Protein AF-A0A382R222-F1 (afdb_monomer)

Radius of gyration: 19.16 Å; Cα contacts (8 Å, |Δi|>4): 312; chains: 1; bounding box: 45×33×53 Å

Secondary structure (DSSP, 8-state):
---EEEE-SSSEEEEE--S---HHHHHHHHHHHHHHHHHT-TTEEEEEE-SSEEEEEE-TTT--HHHHHHHHHTPPPP-----------------TTT-TTHHHHHHHHTS-HHHHHHHHHTSPPEEEEE-SSTT-EEEE---GGG--PPPSS-EEEE-TT-EEEETTEEEE-SS-EEE-SEE-

Structure (mmCIF, N/CA/C/O backbone):
data_AF-A0A382R222-F1
#
_entry.id   AF-A0A382R222-F1
#
loop_
_atom_site.group_PDB
_atom_site.id
_atom_site.type_symbol
_atom_site.label_atom_id
_atom_site.label_alt_id
_atom_site.label_comp_id
_atom_site.label_asym_id
_atom_site.label_entity_id
_atom_site.label_seq_id
_atom_site.pdbx_PDB_ins_code
_atom_site.Cartn_x
_atom_site.Cartn_y
_atom_site.Cartn_z
_atom_site.occupancy
_atom_site.B_iso_or_equiv
_atom_site.auth_seq_id
_atom_site.auth_comp_id
_atom_site.auth_asym_id
_atom_site.auth_atom_id
_atom_site.pdbx_PDB_model_num
ATOM 1 N N . MET A 1 1 ? 4.101 1.088 20.463 1.00 81.94 1 MET A N 1
ATOM 2 C CA . MET A 1 1 ? 3.750 0.453 19.176 1.00 81.94 1 MET A CA 1
ATOM 3 C C . MET A 1 1 ? 3.035 1.471 18.305 1.00 81.94 1 MET A C 1
ATOM 5 O O . MET A 1 1 ? 3.643 1.969 17.373 1.00 81.94 1 MET A O 1
ATOM 9 N N . ILE A 1 2 ? 1.832 1.899 18.690 1.00 91.00 2 ILE A N 1
ATOM 10 C CA . ILE A 1 2 ? 1.188 3.080 18.104 1.00 91.00 2 ILE A CA 1
ATOM 11 C C . ILE A 1 2 ? 1.894 4.337 18.619 1.00 91.00 2 ILE A C 1
ATOM 13 O O . ILE A 1 2 ? 2.211 4.428 19.805 1.00 91.00 2 ILE A O 1
ATOM 17 N N . LYS A 1 3 ? 2.187 5.263 17.712 1.00 92.88 3 LYS A N 1
ATOM 18 C CA . LYS A 1 3 ? 2.793 6.566 17.981 1.00 92.88 3 LYS A CA 1
ATOM 19 C C . LYS A 1 3 ? 1.719 7.625 18.180 1.00 92.88 3 LYS A C 1
ATOM 21 O O . LYS A 1 3 ? 1.785 8.341 19.167 1.00 92.88 3 LYS A O 1
ATOM 26 N N . ASN A 1 4 ? 0.721 7.660 17.295 1.00 95.00 4 ASN A N 1
ATOM 27 C CA . ASN A 1 4 ? -0.382 8.617 17.347 1.00 95.00 4 ASN A CA 1
ATOM 28 C C . ASN A 1 4 ? -1.727 7.941 17.059 1.00 95.00 4 ASN A C 1
ATOM 30 O O . ASN A 1 4 ? -1.808 6.989 16.282 1.00 95.00 4 ASN A O 1
ATOM 34 N N . ILE A 1 5 ? -2.783 8.471 17.677 1.00 96.50 5 ILE A N 1
ATOM 35 C CA . ILE A 1 5 ? -4.177 8.108 17.416 1.00 96.50 5 ILE A CA 1
ATOM 36 C C . ILE A 1 5 ? -4.935 9.404 17.165 1.00 96.50 5 ILE A C 1
ATOM 38 O O . ILE A 1 5 ? -4.937 10.283 18.029 1.00 96.50 5 ILE A O 1
ATOM 42 N N . ILE A 1 6 ? -5.548 9.516 15.992 1.00 95.62 6 ILE A N 1
ATOM 43 C CA . ILE A 1 6 ? -6.302 10.702 15.579 1.00 95.62 6 ILE A CA 1
ATOM 44 C C . ILE A 1 6 ? -7.659 10.299 15.001 1.00 95.62 6 ILE A C 1
ATOM 46 O O . ILE A 1 6 ? -7.839 9.166 14.545 1.00 95.62 6 ILE A O 1
ATOM 50 N N . ASN A 1 7 ? -8.599 11.240 14.997 1.00 95.19 7 ASN A N 1
ATOM 51 C CA . ASN A 1 7 ? -9.836 11.100 14.234 1.00 95.19 7 ASN A CA 1
ATOM 52 C C . ASN A 1 7 ? -9.553 11.149 12.731 1.00 95.19 7 ASN A C 1
ATOM 54 O O . ASN A 1 7 ? -8.724 11.936 12.270 1.00 95.19 7 ASN A O 1
ATOM 58 N N . LEU A 1 8 ? -10.284 10.333 11.977 1.00 95.94 8 LEU A N 1
ATOM 59 C CA . LEU A 1 8 ? -10.328 10.357 10.522 1.00 95.94 8 LEU A CA 1
ATOM 60 C C . LEU A 1 8 ? -11.791 10.473 10.085 1.00 95.94 8 LEU A C 1
ATOM 62 O O . LEU A 1 8 ? -12.502 9.477 9.982 1.00 95.94 8 LEU A O 1
ATOM 66 N N . GLY A 1 9 ? -12.237 11.706 9.846 1.00 94.69 9 GLY A N 1
ATOM 67 C CA . GLY A 1 9 ? -13.663 11.995 9.689 1.00 94.69 9 GLY A CA 1
ATOM 68 C C . GLY A 1 9 ? -14.447 11.714 10.975 1.00 94.69 9 GLY A C 1
ATOM 69 O O . GLY A 1 9 ? -13.869 11.663 12.062 1.00 94.69 9 GLY A O 1
ATOM 70 N N . ASP A 1 10 ? -15.759 11.524 10.841 1.00 93.75 10 ASP A N 1
ATOM 71 C CA . ASP A 1 10 ? -16.658 11.409 11.997 1.00 93.75 10 ASP A CA 1
ATOM 72 C C . ASP A 1 10 ? -16.676 10.004 12.615 1.00 93.75 10 ASP A C 1
ATOM 74 O O . ASP A 1 10 ? -16.924 9.849 13.808 1.00 93.75 10 ASP A O 1
ATOM 78 N N . SER A 1 11 ? -16.415 8.968 11.815 1.00 96.56 11 SER A N 1
ATOM 79 C CA . SER A 1 11 ? -16.683 7.571 12.177 1.00 96.56 11 SER A CA 1
ATOM 80 C C . SER A 1 11 ? -15.481 6.642 11.971 1.00 96.56 11 SER A C 1
ATOM 82 O O . SER A 1 11 ? -15.651 5.445 11.709 1.00 96.56 11 SER A O 1
ATOM 84 N N . ALA A 1 12 ? -14.255 7.174 12.034 1.00 97.88 12 ALA A N 1
ATOM 85 C CA . ALA A 1 12 ? -13.050 6.354 11.990 1.00 97.88 12 ALA A CA 1
ATOM 86 C C . ALA A 1 12 ? -11.894 6.895 12.842 1.00 97.88 12 ALA A C 1
ATOM 88 O O . ALA A 1 12 ? -11.720 8.096 13.035 1.00 97.88 12 ALA A O 1
ATOM 89 N N . ILE A 1 13 ? -11.077 5.964 13.333 1.00 97.62 13 ILE A N 1
ATOM 90 C CA . ILE A 1 13 ? -9.810 6.217 14.015 1.00 97.62 13 ILE A CA 1
ATOM 91 C C . ILE A 1 13 ? -8.664 5.865 13.080 1.00 97.62 13 ILE A C 1
ATOM 93 O O . ILE A 1 13 ? -8.663 4.806 12.455 1.00 97.62 13 ILE A O 1
ATOM 97 N N . TYR A 1 14 ? -7.656 6.727 13.048 1.00 97.19 14 TYR A N 1
ATOM 98 C CA . TYR A 1 14 ? -6.384 6.480 12.392 1.00 97.19 14 TYR A CA 1
ATOM 99 C C . TYR A 1 14 ? -5.298 6.214 13.434 1.00 97.19 14 TYR A C 1
ATOM 101 O O . TYR A 1 14 ? -4.965 7.084 14.244 1.00 97.19 14 TYR A O 1
ATOM 109 N N . CYS A 1 15 ? -4.742 5.005 13.409 1.00 97.44 15 CYS A N 1
ATOM 110 C CA . CYS A 1 15 ? -3.615 4.601 14.239 1.00 97.44 15 CYS A CA 1
ATOM 111 C C . CYS A 1 15 ? -2.322 4.655 13.419 1.00 97.44 15 CYS A C 1
ATOM 113 O O . CYS A 1 15 ? -2.168 3.933 12.430 1.00 97.44 15 CYS A O 1
ATOM 115 N N . ASP A 1 16 ? -1.378 5.480 13.861 1.00 96.75 16 ASP A N 1
ATOM 116 C CA . ASP A 1 16 ? -0.074 5.662 13.229 1.00 96.75 16 ASP A CA 1
ATOM 117 C C . ASP A 1 16 ? 1.023 4.904 13.980 1.00 96.75 16 ASP A C 1
ATOM 119 O O . ASP A 1 16 ? 1.188 5.099 15.183 1.00 96.75 16 ASP A O 1
ATOM 123 N N . PHE A 1 17 ? 1.798 4.070 13.284 1.00 96.50 17 PHE A N 1
ATOM 124 C CA . PHE A 1 17 ? 2.907 3.296 13.851 1.00 96.50 17 PHE A CA 1
ATOM 125 C C . PHE A 1 17 ? 4.285 3.916 13.550 1.00 96.50 17 PHE A C 1
ATOM 127 O O . PHE A 1 17 ? 5.308 3.366 13.955 1.00 96.50 17 PHE A O 1
ATOM 134 N N . GLY A 1 18 ? 4.327 5.079 12.893 1.00 94.75 18 GLY A N 1
ATOM 135 C CA . GLY A 1 18 ? 5.547 5.801 12.535 1.00 94.75 18 GLY A CA 1
ATOM 136 C C . GLY A 1 18 ? 5.589 6.199 11.060 1.00 94.75 18 GLY A C 1
ATOM 137 O O . GLY A 1 18 ? 4.719 5.838 10.270 1.00 94.75 18 GLY A O 1
ATOM 138 N N . SER A 1 19 ? 6.621 6.949 10.675 1.00 91.19 19 SER A N 1
ATOM 139 C CA . SER A 1 19 ? 6.806 7.442 9.303 1.00 91.19 19 SER A CA 1
ATOM 140 C C . SER A 1 19 ? 7.402 6.400 8.353 1.00 91.19 19 SER A C 1
ATOM 142 O O . SER A 1 19 ? 7.122 6.431 7.157 1.00 91.19 19 SER A O 1
ATOM 144 N N . GLU A 1 20 ? 8.198 5.465 8.867 1.00 92.44 20 GLU A N 1
ATOM 145 C CA . GLU A 1 20 ? 8.912 4.483 8.053 1.00 92.44 20 GLU A CA 1
ATOM 146 C C . GLU A 1 20 ? 8.009 3.342 7.575 1.00 92.44 20 GLU A C 1
ATOM 148 O O . GLU A 1 20 ? 7.050 2.948 8.244 1.00 92.44 20 GLU A O 1
ATOM 153 N N . VAL A 1 21 ? 8.343 2.791 6.408 1.00 92.31 21 VAL A N 1
ATOM 154 C CA . VAL A 1 21 ? 7.734 1.573 5.870 1.00 92.31 21 VAL A CA 1
ATOM 155 C C . VAL A 1 21 ? 8.788 0.475 5.905 1.00 92.31 21 VAL A C 1
ATOM 157 O O . VAL A 1 21 ? 9.745 0.502 5.138 1.00 92.31 21 VAL A O 1
ATOM 160 N N . SER A 1 22 ? 8.612 -0.471 6.824 1.00 92.62 22 SER A N 1
ATOM 161 C CA . SER A 1 22 ? 9.486 -1.629 6.999 1.00 92.62 22 SER A CA 1
ATOM 162 C C . SER A 1 22 ? 8.669 -2.860 7.370 1.00 92.62 22 SER A C 1
ATOM 164 O O . SER A 1 22 ? 7.530 -2.759 7.844 1.00 92.62 22 SER A O 1
ATOM 166 N N . ARG A 1 23 ? 9.243 -4.046 7.158 1.00 92.19 23 ARG A N 1
ATOM 167 C CA . ARG A 1 23 ? 8.580 -5.320 7.472 1.00 92.19 23 ARG A CA 1
ATOM 168 C C . ARG A 1 23 ? 8.314 -5.458 8.964 1.00 92.19 23 ARG A C 1
ATOM 170 O O . ARG A 1 23 ? 7.314 -6.051 9.360 1.00 92.19 23 ARG A O 1
ATOM 177 N N . GLU A 1 24 ? 9.187 -4.899 9.790 1.00 92.31 24 GLU A N 1
ATOM 178 C CA . GLU A 1 24 ? 9.080 -4.892 11.243 1.00 92.31 24 GLU A CA 1
ATOM 179 C C . GLU A 1 24 ? 7.871 -4.066 11.687 1.00 92.31 24 GLU A C 1
ATOM 181 O O . GLU A 1 24 ? 7.050 -4.552 12.466 1.00 92.31 24 GLU A O 1
ATOM 186 N N . ILE A 1 25 ? 7.716 -2.851 11.147 1.00 94.81 25 ILE A N 1
ATOM 187 C CA . ILE A 1 25 ? 6.566 -1.987 11.445 1.00 94.81 25 ILE A CA 1
ATOM 188 C C . ILE A 1 25 ? 5.279 -2.617 10.914 1.00 94.81 25 ILE A C 1
ATOM 190 O O . ILE A 1 25 ? 4.288 -2.691 11.638 1.00 94.81 25 ILE A O 1
ATOM 194 N N . ASN A 1 26 ? 5.293 -3.143 9.689 1.00 95.12 26 ASN A N 1
ATOM 195 C CA . ASN A 1 26 ? 4.125 -3.817 9.133 1.00 95.12 26 ASN A CA 1
ATOM 196 C C . ASN A 1 26 ? 3.716 -5.041 9.963 1.00 95.12 26 ASN A C 1
ATOM 198 O O . ASN A 1 26 ? 2.536 -5.221 10.244 1.00 95.12 26 ASN A O 1
ATOM 202 N N . SER A 1 27 ? 4.678 -5.821 10.462 1.00 92.50 27 SER A N 1
ATOM 203 C CA . SER A 1 27 ? 4.395 -6.940 11.370 1.00 92.50 27 SER A CA 1
ATOM 204 C C . SER A 1 27 ? 3.695 -6.472 12.652 1.00 92.50 27 SER A C 1
ATOM 206 O O . SER A 1 27 ? 2.791 -7.150 13.132 1.00 92.50 27 SER A O 1
ATOM 208 N N . GLN A 1 28 ? 4.057 -5.302 13.190 1.00 94.00 28 GLN A N 1
ATOM 209 C CA . GLN A 1 28 ? 3.367 -4.709 14.343 1.00 94.00 28 GLN A CA 1
ATOM 210 C C . GLN A 1 28 ? 1.934 -4.282 14.002 1.00 94.00 28 GLN A C 1
ATOM 212 O O . GLN A 1 28 ? 1.023 -4.543 14.787 1.00 94.00 28 GLN A O 1
ATOM 217 N N . VAL A 1 29 ? 1.720 -3.672 12.829 1.00 95.81 29 VAL A N 1
ATOM 218 C CA . VAL A 1 29 ? 0.379 -3.311 12.339 1.00 95.81 29 VAL A CA 1
ATOM 219 C C . VAL A 1 29 ? -0.495 -4.554 12.200 1.00 95.81 29 VAL A C 1
ATOM 221 O O . VAL A 1 29 ? -1.605 -4.579 12.727 1.00 95.81 29 VAL A O 1
ATOM 224 N N . ILE A 1 30 ? 0.008 -5.601 11.541 1.00 94.56 30 ILE A N 1
ATOM 225 C CA . ILE A 1 30 ? -0.724 -6.855 11.334 1.00 94.56 30 ILE A CA 1
ATOM 226 C C . ILE A 1 30 ? -0.995 -7.565 12.663 1.00 94.56 30 ILE A C 1
ATOM 228 O O . ILE A 1 30 ? -2.104 -8.052 12.877 1.00 94.56 30 ILE A O 1
ATOM 232 N N . ASN A 1 31 ? -0.037 -7.579 13.593 1.00 93.94 31 ASN A N 1
ATOM 233 C CA . ASN A 1 31 ? -0.265 -8.135 14.925 1.00 93.94 31 ASN A CA 1
ATOM 234 C C . ASN A 1 31 ? -1.377 -7.372 15.663 1.00 93.94 31 ASN A C 1
ATOM 236 O O . ASN A 1 31 ? -2.259 -7.982 16.267 1.00 93.94 31 ASN A O 1
ATOM 240 N N . TYR A 1 32 ? -1.379 -6.040 15.585 1.00 95.31 32 TYR A N 1
ATOM 241 C CA . TYR A 1 32 ? -2.421 -5.223 16.205 1.00 95.31 32 TYR A CA 1
ATOM 242 C C . TYR A 1 32 ? -3.795 -5.426 15.558 1.00 95.31 32 TYR A C 1
ATOM 244 O O . TYR A 1 32 ? -4.794 -5.564 16.261 1.00 95.31 32 TYR A O 1
ATOM 252 N N . PHE A 1 33 ? -3.835 -5.513 14.229 1.00 95.56 33 PHE A N 1
ATOM 253 C CA . PHE A 1 33 ? -5.027 -5.860 13.461 1.00 95.56 33 PHE A CA 1
ATOM 254 C C . PHE A 1 33 ? -5.636 -7.190 13.934 1.00 95.56 33 PHE A C 1
ATOM 256 O O . PHE A 1 33 ? -6.812 -7.217 14.294 1.00 95.56 33 PHE A O 1
ATOM 263 N N . LYS A 1 34 ? -4.831 -8.259 14.038 1.00 94.62 34 LYS A N 1
ATOM 264 C CA . LYS A 1 34 ? -5.285 -9.574 14.531 1.00 94.62 34 LYS A CA 1
ATOM 265 C C . LYS A 1 34 ? -5.813 -9.500 15.970 1.00 94.62 34 LYS A C 1
ATOM 267 O O . LYS A 1 34 ? -6.858 -10.068 16.280 1.00 94.62 34 LYS A O 1
ATOM 272 N N . ASN A 1 35 ? -5.150 -8.734 16.840 1.00 95.06 35 ASN A N 1
ATOM 273 C CA . ASN A 1 35 ? -5.623 -8.511 18.209 1.00 95.06 35 ASN A CA 1
ATOM 274 C C . ASN A 1 35 ? -6.990 -7.810 18.249 1.00 95.06 35 ASN A C 1
ATOM 276 O O . ASN A 1 35 ? -7.871 -8.231 18.998 1.00 95.06 35 ASN A O 1
ATOM 280 N N . LEU A 1 36 ? -7.198 -6.769 17.441 1.00 95.00 36 LEU A N 1
ATOM 281 C CA . LEU A 1 36 ? -8.484 -6.070 17.366 1.00 95.00 36 LEU A CA 1
ATOM 282 C C . LEU A 1 36 ? -9.606 -6.978 16.854 1.00 95.00 36 LEU A C 1
ATOM 284 O O . LEU A 1 36 ? -10.701 -6.967 17.419 1.00 95.00 36 LEU A O 1
ATOM 288 N N . GLN A 1 37 ? -9.321 -7.792 15.834 1.00 93.94 37 GLN A N 1
ATOM 289 C CA . GLN A 1 37 ? -10.271 -8.780 15.321 1.00 93.94 37 GLN A CA 1
ATOM 290 C C . GLN A 1 37 ? -10.681 -9.790 16.401 1.00 93.94 37 GLN A C 1
ATOM 292 O O . GLN A 1 37 ? -11.869 -10.082 16.546 1.00 93.94 37 GLN A O 1
ATOM 297 N N . ASN A 1 38 ? -9.728 -10.274 17.202 1.00 93.44 38 ASN A N 1
ATOM 298 C CA . ASN A 1 38 ? -10.003 -11.252 18.256 1.00 93.44 38 ASN A CA 1
ATOM 299 C C . ASN A 1 38 ? -10.747 -10.657 19.460 1.00 93.44 38 ASN A C 1
ATOM 301 O O . ASN A 1 38 ? -11.603 -11.327 20.033 1.00 93.44 38 ASN A O 1
ATOM 305 N N . ASN A 1 39 ? -10.470 -9.400 19.824 1.00 92.44 39 ASN A N 1
ATOM 306 C CA . ASN A 1 39 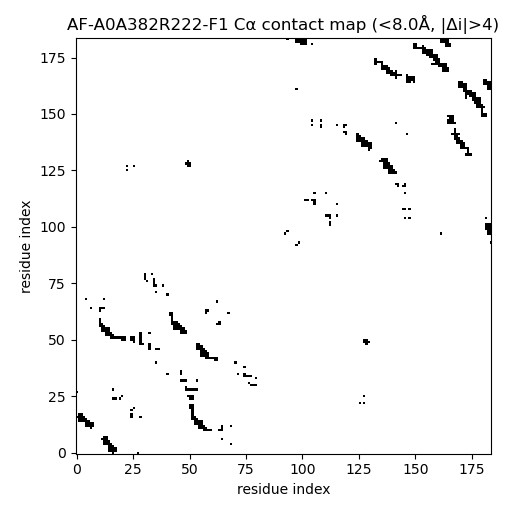? -11.117 -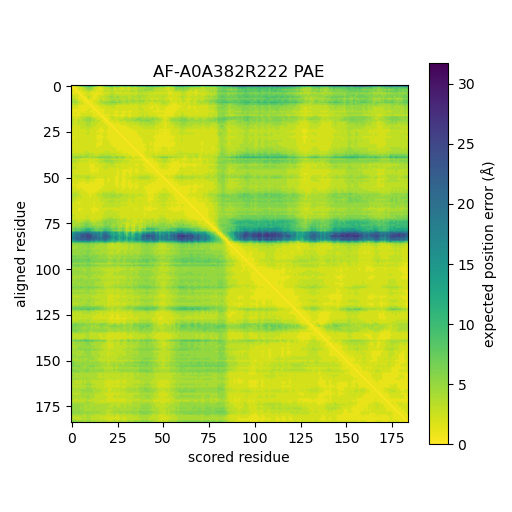8.733 20.962 1.00 92.44 39 ASN A CA 1
ATOM 307 C C . ASN A 1 39 ? -12.581 -8.334 20.692 1.00 92.44 39 ASN A C 1
ATOM 309 O O . ASN A 1 39 ? -13.310 -8.065 21.645 1.00 92.44 39 ASN A O 1
ATOM 313 N N . LYS A 1 40 ? -13.019 -8.283 19.422 1.00 90.69 40 LYS A N 1
ATOM 314 C CA . LYS A 1 40 ? -14.417 -8.028 19.009 1.00 90.69 40 LYS A CA 1
ATOM 315 C C . LYS A 1 40 ? -15.079 -6.855 19.747 1.00 90.69 40 LYS A C 1
ATOM 317 O O . LYS A 1 40 ? -16.155 -6.985 20.332 1.00 90.69 40 LYS A O 1
ATOM 322 N N . ILE A 1 41 ? -14.433 -5.689 19.733 1.00 94.75 41 ILE A N 1
ATOM 323 C CA . ILE A 1 41 ? -14.990 -4.490 20.368 1.00 94.75 41 ILE A CA 1
ATOM 324 C C . ILE A 1 41 ? -16.302 -4.101 19.672 1.00 94.75 41 ILE A C 1
ATOM 326 O O . ILE A 1 41 ? -16.307 -3.743 18.496 1.00 94.75 41 ILE A O 1
ATOM 330 N N . SER A 1 42 ? -17.401 -4.123 20.431 1.00 96.38 42 SER A N 1
ATOM 331 C CA . SER A 1 42 ? -18.711 -3.670 19.950 1.00 96.38 42 SER A CA 1
ATOM 332 C C . SER A 1 42 ? -18.660 -2.222 19.445 1.00 96.38 42 SER A C 1
ATOM 334 O O . SER A 1 42 ? -18.028 -1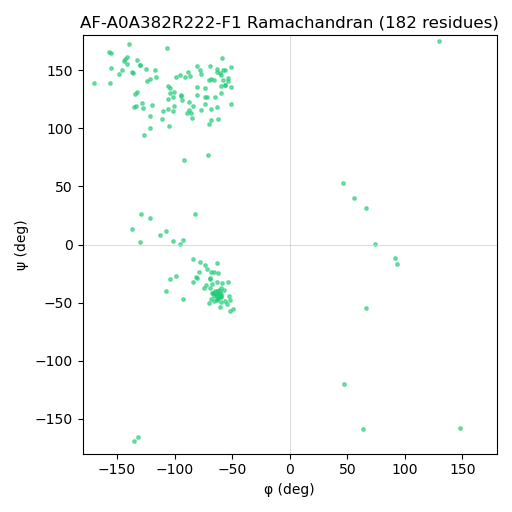.363 20.073 1.00 96.38 42 SER A O 1
ATOM 336 N N . GLY A 1 43 ? -19.315 -1.981 18.309 1.00 96.69 43 GLY A N 1
ATOM 337 C CA . GLY A 1 43 ? -19.309 -0.720 17.572 1.00 96.69 43 GLY A CA 1
ATOM 338 C C . GLY A 1 43 ? -18.247 -0.614 16.473 1.00 96.69 43 GLY A C 1
ATOM 339 O O . GLY A 1 43 ? -18.404 0.236 15.607 1.00 96.69 43 GLY A O 1
ATOM 340 N N . ILE A 1 44 ? -17.202 -1.455 16.439 1.00 97.75 44 ILE A N 1
ATOM 341 C CA . ILE A 1 44 ? -16.270 -1.484 15.294 1.00 97.75 44 ILE A CA 1
ATOM 342 C C . ILE A 1 44 ? -16.969 -2.125 14.090 1.00 97.75 44 ILE A C 1
ATOM 344 O O . ILE A 1 44 ? -17.472 -3.242 14.185 1.00 97.75 44 ILE A O 1
ATOM 348 N N . THR A 1 45 ? -16.957 -1.437 12.948 1.00 97.38 45 THR A N 1
ATOM 349 C CA . THR A 1 45 ? -17.576 -1.901 11.696 1.00 97.38 45 THR A CA 1
ATOM 350 C C . THR A 1 45 ? -16.555 -2.411 10.687 1.00 97.38 45 THR A C 1
ATOM 352 O O . THR A 1 45 ? -16.868 -3.300 9.901 1.00 97.38 45 THR A O 1
ATOM 355 N N . ASN A 1 46 ? -15.329 -1.881 10.706 1.00 97.06 46 ASN A N 1
ATOM 356 C CA . ASN A 1 46 ? -14.254 -2.335 9.829 1.00 97.06 46 ASN A CA 1
ATOM 357 C C . ASN A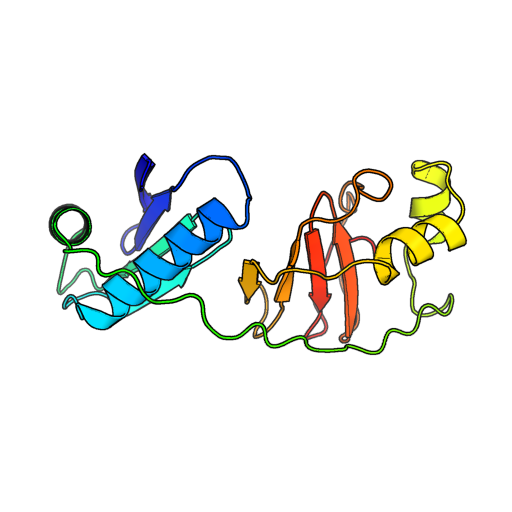 1 46 ? -12.871 -2.036 10.424 1.00 97.06 46 ASN A C 1
ATOM 359 O O . ASN A 1 46 ? -12.699 -1.065 11.162 1.00 97.06 46 ASN A O 1
ATOM 363 N N . ILE A 1 47 ? -11.877 -2.849 10.069 1.00 97.06 47 ILE A N 1
ATOM 364 C CA . ILE A 1 47 ? -10.476 -2.641 10.435 1.00 97.06 47 ILE A CA 1
ATOM 365 C C . ILE A 1 47 ? -9.627 -2.839 9.175 1.00 97.06 47 ILE A C 1
ATOM 367 O O . ILE A 1 47 ? -9.602 -3.926 8.606 1.00 97.06 47 ILE A O 1
ATOM 371 N N . THR A 1 48 ? -8.906 -1.802 8.758 1.00 96.44 48 THR A N 1
ATOM 372 C CA . THR A 1 48 ? -8.172 -1.779 7.486 1.00 96.44 48 THR A CA 1
ATOM 373 C C . THR A 1 48 ? -6.680 -1.542 7.734 1.00 96.44 48 THR A C 1
ATOM 375 O O . THR A 1 48 ? -6.281 -0.395 7.974 1.00 96.44 48 THR A O 1
ATOM 378 N N . PRO A 1 49 ? -5.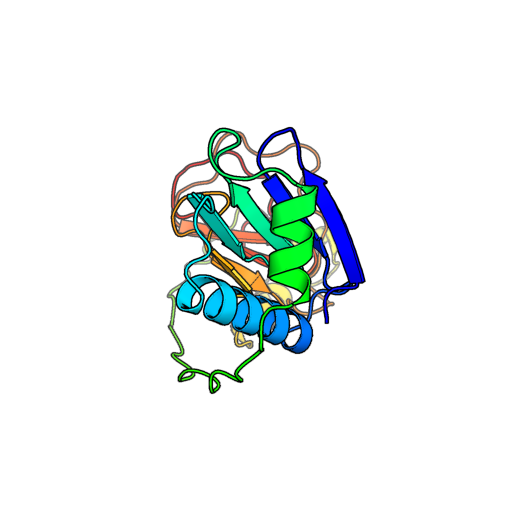837 -2.593 7.716 1.00 95.94 49 PRO A N 1
ATOM 379 C CA . PRO A 1 49 ? -4.392 -2.449 7.852 1.00 95.94 49 PRO A CA 1
ATOM 380 C C . PRO A 1 49 ? -3.746 -1.970 6.550 1.00 95.94 49 PRO A C 1
ATOM 382 O O . PRO A 1 49 ? -4.168 -2.316 5.449 1.00 95.94 49 PRO A O 1
ATOM 385 N N . SER A 1 50 ? -2.681 -1.190 6.693 1.00 94.75 50 SER A N 1
ATOM 386 C CA . SER A 1 50 ? -1.804 -0.736 5.614 1.00 94.75 50 SER A CA 1
ATOM 387 C C . SER A 1 50 ? -0.337 -0.960 6.019 1.00 94.75 50 SER A C 1
ATOM 389 O O . SER A 1 50 ? -0.054 -1.677 6.978 1.00 94.75 50 SER A O 1
ATOM 391 N N . TYR A 1 51 ? 0.616 -0.348 5.313 1.00 93.75 51 TYR A N 1
ATOM 392 C CA . TYR A 1 51 ? 2.055 -0.514 5.535 1.00 93.75 51 TYR A CA 1
ATOM 393 C C . TYR A 1 51 ? 2.454 -0.290 6.997 1.00 93.75 51 TYR A C 1
ATOM 395 O O . TYR A 1 51 ? 3.023 -1.171 7.634 1.00 93.75 51 TYR A O 1
ATOM 403 N N . ASN A 1 52 ? 2.136 0.896 7.513 1.00 95.38 52 ASN A N 1
ATOM 404 C CA . ASN A 1 52 ? 2.501 1.387 8.841 1.00 95.38 52 ASN A CA 1
ATOM 405 C C . ASN A 1 52 ? 1.330 2.100 9.537 1.00 95.38 52 ASN A C 1
ATOM 407 O O . ASN A 1 52 ? 1.532 2.802 10.525 1.00 95.38 52 ASN A O 1
ATOM 411 N N . LYS A 1 53 ? 0.114 1.951 9.001 1.00 96.38 53 LYS A N 1
ATOM 412 C CA . LYS A 1 53 ? -1.117 2.567 9.505 1.00 96.38 53 LYS A CA 1
ATOM 413 C C . LYS A 1 53 ? -2.206 1.518 9.654 1.00 96.38 53 LYS A C 1
ATOM 415 O O . LYS A 1 53 ? -2.217 0.523 8.930 1.00 96.38 53 LYS A O 1
ATOM 420 N N . LEU A 1 54 ? -3.148 1.793 10.545 1.00 97.38 54 LEU A N 1
ATOM 421 C CA . LEU A 1 54 ? -4.379 1.029 10.697 1.00 97.38 54 LEU A CA 1
ATOM 422 C C . LEU A 1 54 ? -5.550 2.001 10.806 1.00 97.38 54 LEU A C 1
ATOM 424 O O . LEU A 1 54 ? -5.504 2.923 11.619 1.00 97.38 54 LEU A O 1
ATOM 428 N N . ILE A 1 55 ? -6.590 1.788 10.007 1.00 97.75 55 ILE A N 1
ATOM 429 C CA . ILE A 1 55 ? -7.849 2.526 10.130 1.00 97.75 55 ILE A CA 1
ATOM 430 C C . ILE A 1 55 ? -8.879 1.623 10.798 1.00 97.75 55 ILE A C 1
ATOM 432 O O . ILE A 1 55 ? -9.009 0.456 10.432 1.00 97.75 55 ILE A O 1
ATOM 436 N N . ILE A 1 56 ? -9.614 2.166 11.763 1.00 98.06 56 ILE A N 1
ATOM 437 C CA . ILE A 1 56 ? -10.708 1.480 12.452 1.00 98.06 56 ILE A CA 1
ATOM 438 C C . ILE A 1 56 ? -11.971 2.303 12.239 1.00 98.06 56 ILE A C 1
ATOM 440 O O . ILE A 1 56 ? -12.085 3.396 12.788 1.00 98.06 56 ILE A O 1
ATOM 444 N N . SER A 1 57 ? -12.911 1.793 11.453 1.00 98.25 57 SER A N 1
ATOM 445 C CA . SER A 1 57 ? -14.231 2.405 11.288 1.00 98.25 57 SER A CA 1
ATOM 446 C C . SER A 1 57 ? -15.177 1.909 12.376 1.00 98.25 57 SER A C 1
ATOM 448 O O . SER A 1 57 ? -15.095 0.751 12.796 1.00 98.25 57 SER A O 1
ATOM 450 N N . PHE A 1 58 ? -16.074 2.776 12.835 1.00 98.06 58 PHE A N 1
ATOM 451 C CA . PHE A 1 58 ? -17.015 2.453 13.900 1.00 98.06 58 PHE A CA 1
ATOM 452 C C . PHE A 1 58 ? -18.387 3.099 13.691 1.00 98.06 58 PHE A C 1
ATOM 454 O O . PHE A 1 58 ? -18.528 4.076 12.964 1.00 98.06 58 PHE A O 1
ATOM 461 N N . ASP A 1 59 ? -19.404 2.527 14.326 1.00 97.94 59 ASP A N 1
ATOM 462 C CA . ASP A 1 59 ? -20.771 3.037 14.349 1.00 97.94 59 ASP A CA 1
ATOM 463 C C . ASP A 1 59 ? -20.944 4.043 15.496 1.00 97.94 59 ASP A C 1
ATOM 465 O O . ASP A 1 59 ? -20.849 3.688 16.678 1.00 97.94 59 ASP A O 1
ATOM 469 N N . LEU A 1 60 ? -21.228 5.298 15.136 1.00 96.75 60 LEU A N 1
ATOM 470 C CA . LEU A 1 60 ? -21.432 6.409 16.068 1.00 96.75 60 LEU A CA 1
ATOM 471 C C . LEU A 1 60 ? -22.626 6.208 17.009 1.00 96.75 60 LEU A C 1
ATOM 473 O O . LEU A 1 60 ? -22.629 6.771 18.105 1.00 96.75 60 LEU A O 1
ATOM 477 N N . ALA A 1 61 ? -23.614 5.394 16.625 1.00 97.19 61 ALA A N 1
ATOM 478 C CA . ALA A 1 61 ? -24.738 5.059 17.494 1.00 97.19 61 ALA A CA 1
ATOM 479 C C . ALA A 1 61 ? -24.330 4.123 18.648 1.00 97.19 61 ALA A C 1
ATOM 481 O O . ALA A 1 61 ? -25.015 4.064 19.668 1.00 97.19 61 ALA A O 1
ATOM 482 N N . GLN A 1 62 ? -23.210 3.405 18.511 1.00 97.50 62 GLN A N 1
ATOM 483 C CA . GLN A 1 62 ? -22.749 2.409 19.484 1.00 97.50 62 GLN A CA 1
ATOM 484 C C . GLN A 1 62 ? -21.537 2.882 20.288 1.00 97.50 62 GLN A C 1
ATOM 486 O O . GLN A 1 62 ? -21.434 2.614 21.490 1.00 97.50 62 GLN A O 1
ATOM 491 N N . ILE A 1 63 ? -20.592 3.567 19.642 1.00 97.19 63 ILE A N 1
ATOM 492 C CA . ILE A 1 63 ? -19.351 4.012 20.272 1.00 97.19 63 ILE A CA 1
ATOM 493 C C . ILE A 1 63 ? -18.871 5.327 19.658 1.00 97.19 63 ILE A C 1
ATOM 495 O O . ILE A 1 63 ? -19.046 5.579 18.474 1.00 97.19 63 ILE A O 1
ATOM 499 N N . ASN A 1 64 ? -18.248 6.175 20.474 1.00 95.75 64 ASN A N 1
ATOM 500 C CA . ASN A 1 64 ? -17.614 7.403 20.005 1.00 95.75 64 ASN A CA 1
ATOM 501 C C . ASN A 1 64 ? -16.086 7.269 20.023 1.00 95.75 64 ASN A C 1
ATOM 503 O O . ASN A 1 64 ? -15.538 6.329 20.607 1.00 95.75 64 ASN A O 1
ATOM 507 N N . TYR A 1 65 ? -15.415 8.245 19.412 1.00 96.38 65 TYR A N 1
ATOM 508 C CA . TYR A 1 65 ? -13.959 8.301 19.320 1.00 96.38 65 TYR A CA 1
ATOM 509 C C . TYR A 1 65 ? -13.257 8.079 20.663 1.00 96.38 65 TYR A C 1
ATOM 511 O O . TYR A 1 65 ? -12.445 7.166 20.772 1.00 96.38 65 TYR A O 1
ATOM 519 N N . GLU A 1 66 ? -13.587 8.870 21.688 1.00 95.81 66 GLU A N 1
ATOM 520 C CA . GLU A 1 66 ? -12.884 8.820 22.976 1.00 95.81 66 GLU A CA 1
ATOM 521 C C . GLU A 1 66 ? -13.023 7.446 23.639 1.00 95.81 66 GLU A C 1
ATOM 523 O O . GLU A 1 66 ? -12.032 6.855 24.061 1.00 95.81 66 GLU A O 1
ATOM 528 N N . LYS A 1 67 ? -14.234 6.872 23.649 1.00 96.38 67 LYS A N 1
ATOM 529 C CA . LYS A 1 67 ? -14.467 5.528 24.200 1.00 96.38 67 LYS A CA 1
ATOM 530 C C . LYS A 1 67 ? -13.720 4.453 23.417 1.00 96.38 67 LYS A C 1
ATOM 532 O O . LYS A 1 67 ? -13.190 3.522 24.023 1.00 96.38 67 LYS A O 1
ATOM 537 N N . LEU A 1 68 ? -13.709 4.534 22.086 1.00 96.75 68 LEU A N 1
ATOM 538 C CA . LEU A 1 68 ? -13.010 3.556 21.259 1.00 96.75 68 LEU A CA 1
ATOM 539 C C . LEU A 1 68 ? -11.495 3.678 21.440 1.00 96.75 68 LEU A C 1
ATOM 541 O O . LEU A 1 68 ? -10.847 2.667 21.690 1.00 96.75 68 LEU A O 1
ATOM 545 N N . LYS A 1 69 ? -10.949 4.897 21.400 1.00 96.38 69 LYS A N 1
ATOM 546 C CA . LYS A 1 69 ? -9.540 5.200 21.680 1.00 96.38 69 LYS A CA 1
ATOM 547 C C . LYS A 1 69 ? -9.098 4.604 23.016 1.00 96.38 69 LYS A C 1
ATOM 549 O O . LYS A 1 69 ? -8.083 3.912 23.076 1.00 96.38 69 LYS A O 1
ATOM 554 N N . ASP A 1 70 ? -9.891 4.805 24.063 1.00 95.50 70 ASP A N 1
ATOM 555 C CA . ASP A 1 70 ? -9.626 4.240 25.383 1.00 95.50 70 ASP A CA 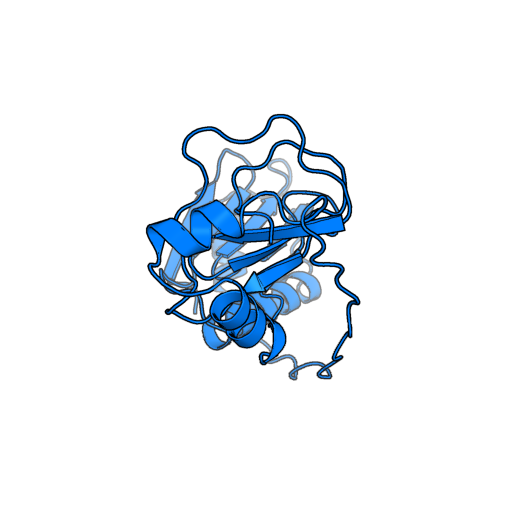1
ATOM 556 C C . ASP A 1 70 ? -9.580 2.709 25.368 1.00 95.50 70 ASP A C 1
ATOM 558 O O . ASP A 1 70 ? -8.673 2.108 25.948 1.00 95.50 70 ASP A O 1
ATOM 562 N N . LYS A 1 71 ? -10.535 2.062 24.686 1.00 95.44 71 LYS A N 1
ATOM 563 C CA . LYS A 1 71 ? -10.562 0.599 24.559 1.00 95.44 71 LYS A CA 1
ATOM 564 C C . LYS A 1 71 ? -9.343 0.076 23.806 1.00 95.44 71 LYS A C 1
ATOM 566 O O . LYS A 1 71 ? -8.707 -0.855 24.286 1.00 95.44 71 LYS A O 1
ATOM 571 N N . ILE A 1 72 ? -8.994 0.669 22.664 1.00 94.69 72 ILE A N 1
ATOM 572 C CA . ILE A 1 72 ? -7.894 0.176 21.821 1.00 94.69 72 ILE A CA 1
ATOM 573 C C . ILE A 1 72 ? -6.518 0.383 22.479 1.00 94.69 72 ILE A C 1
ATOM 575 O O . ILE A 1 72 ? -5.620 -0.437 22.284 1.00 94.69 72 ILE A O 1
ATOM 579 N N . LEU A 1 73 ? -6.361 1.419 23.315 1.00 93.19 73 LEU A N 1
ATOM 580 C CA . LEU A 1 73 ? -5.160 1.628 24.135 1.00 93.19 73 LEU A CA 1
ATOM 581 C C . LEU A 1 73 ? -5.016 0.590 25.257 1.00 93.19 73 LEU A C 1
ATOM 583 O O . LEU A 1 73 ? -3.898 0.285 25.664 1.00 93.19 73 LEU A O 1
ATOM 587 N N . LYS A 1 74 ? -6.136 0.051 25.751 1.00 92.88 74 LYS A N 1
ATOM 588 C CA . LYS A 1 74 ? -6.191 -0.919 26.856 1.00 92.88 74 LYS A CA 1
ATOM 589 C C . LYS A 1 74 ? -6.240 -2.378 26.387 1.00 92.88 74 LYS A C 1
ATOM 591 O O . LYS A 1 74 ? -6.295 -3.274 27.228 1.00 92.88 74 LYS A O 1
ATOM 596 N N . ILE A 1 75 ? -6.223 -2.640 25.077 1.00 92.00 75 ILE A N 1
ATOM 597 C CA . ILE A 1 75 ? -6.196 -4.008 24.547 1.00 92.00 75 ILE A CA 1
ATOM 598 C C . ILE A 1 75 ? -4.947 -4.734 25.044 1.00 92.00 75 ILE A C 1
ATOM 600 O O . ILE A 1 75 ? -3.821 -4.256 24.895 1.00 92.00 75 ILE A O 1
ATOM 604 N N . LYS A 1 76 ? -5.154 -5.940 25.576 1.00 89.31 76 LYS A N 1
ATOM 605 C CA . LYS A 1 76 ? -4.068 -6.874 25.851 1.00 89.31 76 LYS A CA 1
ATOM 606 C C . LYS A 1 76 ? -3.583 -7.456 24.528 1.00 89.31 76 LYS A C 1
ATOM 608 O O . LYS A 1 76 ? -4.364 -8.060 23.799 1.00 89.31 76 LYS A O 1
ATOM 613 N N . LEU A 1 77 ? -2.305 -7.249 24.228 1.00 90.75 77 LEU A N 1
ATOM 614 C CA . LEU A 1 77 ? -1.692 -7.749 23.004 1.00 90.75 77 LEU A CA 1
ATOM 615 C C . LEU A 1 77 ? -1.170 -9.162 23.209 1.00 90.75 77 LEU A C 1
ATOM 617 O O . LEU A 1 77 ? -0.316 -9.405 24.061 1.00 90.75 77 LEU A O 1
ATOM 621 N N . GLU A 1 78 ? -1.662 -10.065 22.381 1.00 89.56 78 GLU A N 1
ATOM 622 C CA . GLU A 1 78 ? -1.077 -11.373 22.151 1.00 89.56 78 GLU A CA 1
ATOM 623 C C . GLU A 1 78 ? -0.174 -11.296 20.917 1.00 89.56 78 GLU A C 1
ATOM 625 O O . GLU A 1 78 ? -0.420 -10.521 19.984 1.00 89.56 78 GLU A O 1
ATOM 630 N N . ASN A 1 79 ? 0.912 -12.064 20.928 1.00 84.62 79 ASN A N 1
ATOM 631 C CA . ASN A 1 79 ? 1.772 -12.191 19.762 1.00 84.62 79 ASN A CA 1
ATOM 632 C C . ASN A 1 79 ? 1.243 -13.339 18.914 1.00 84.62 79 ASN A C 1
ATOM 634 O O . ASN A 1 79 ? 1.297 -14.492 19.333 1.00 84.62 79 ASN A O 1
ATOM 638 N N . PHE A 1 80 ? 0.746 -13.016 17.726 1.00 81.06 80 PHE A N 1
ATOM 639 C CA . PHE A 1 80 ? 0.439 -14.029 16.728 1.00 81.06 80 PHE A CA 1
ATOM 640 C C . PHE A 1 80 ? 1.735 -14.424 16.024 1.00 81.06 80 PHE A C 1
ATOM 642 O O . PHE A 1 80 ? 2.480 -13.556 15.557 1.00 81.06 80 PHE A O 1
ATOM 649 N N . ASP A 1 81 ? 2.012 -15.726 15.959 1.00 68.19 81 ASP A N 1
ATOM 650 C CA . ASP A 1 81 ? 3.188 -16.241 15.266 1.00 68.19 81 ASP A CA 1
ATOM 651 C C . ASP A 1 81 ? 3.226 -15.776 13.805 1.00 68.19 81 ASP A C 1
ATOM 653 O O . ASP A 1 81 ? 2.200 -15.555 13.149 1.00 68.19 81 ASP A O 1
ATOM 657 N N . LYS A 1 82 ? 4.449 -15.629 13.282 1.00 65.69 82 LYS A N 1
ATOM 658 C CA . LYS A 1 82 ? 4.675 -15.316 11.869 1.00 65.69 82 LYS A CA 1
ATOM 659 C C . LYS A 1 82 ? 4.119 -16.461 11.020 1.00 65.69 82 LYS A C 1
ATOM 661 O O . LYS A 1 82 ? 4.707 -17.538 10.979 1.00 65.69 82 LYS A O 1
ATOM 666 N N . GLU A 1 83 ? 3.004 -16.203 10.340 1.00 60.81 83 GLU A N 1
ATOM 667 C CA . GLU A 1 83 ? 2.407 -17.110 9.356 1.00 60.81 83 GLU A CA 1
ATOM 668 C C . GLU A 1 83 ? 3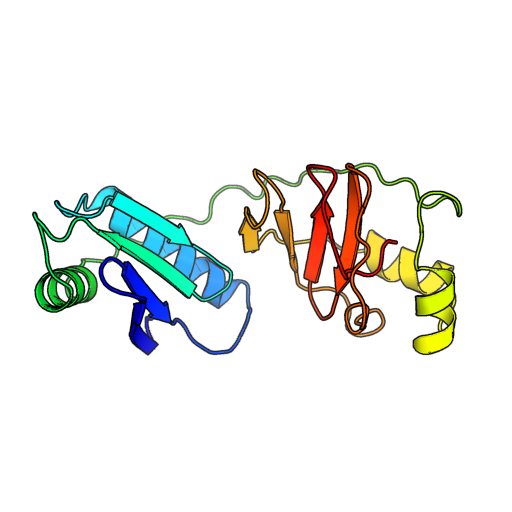.428 -17.572 8.307 1.00 60.81 83 GLU A C 1
ATOM 670 O O . GLU A 1 83 ? 4.423 -16.900 8.006 1.00 60.81 83 GLU A O 1
ATOM 675 N N . SER A 1 84 ? 3.165 -18.758 7.758 1.00 57.97 84 SER A N 1
ATOM 676 C CA . SER A 1 84 ? 4.001 -19.431 6.772 1.00 57.97 84 SER A CA 1
ATOM 677 C C . SER A 1 84 ? 4.358 -18.519 5.597 1.00 57.97 84 SER A C 1
ATOM 679 O O . SER A 1 84 ? 3.515 -17.827 5.025 1.00 57.97 84 SER A O 1
ATOM 681 N N . LYS A 1 85 ? 5.633 -18.552 5.195 1.00 69.81 85 LYS A N 1
ATOM 682 C CA . LYS A 1 85 ? 6.153 -17.829 4.027 1.00 69.81 85 LYS A CA 1
ATOM 683 C C . LYS A 1 85 ? 5.630 -18.469 2.736 1.00 69.81 85 LYS A C 1
ATOM 685 O O . LYS A 1 85 ? 6.366 -19.188 2.063 1.00 69.81 85 LYS A O 1
ATOM 690 N N . ASN A 1 86 ? 4.374 -18.211 2.387 1.00 84.25 86 ASN A N 1
ATOM 691 C CA . ASN A 1 86 ? 3.818 -18.623 1.103 1.00 84.25 86 ASN A CA 1
ATOM 692 C C . ASN A 1 86 ? 4.469 -17.775 0.005 1.00 84.25 86 ASN A C 1
ATOM 694 O O . ASN A 1 86 ? 4.172 -16.592 -0.148 1.00 84.25 86 ASN A O 1
ATOM 698 N N . ILE A 1 87 ? 5.411 -18.369 -0.729 1.00 90.50 87 ILE A N 1
ATOM 699 C CA . ILE A 1 87 ? 6.028 -17.728 -1.890 1.00 90.50 87 ILE A CA 1
ATOM 700 C C . ILE A 1 87 ? 5.138 -18.009 -3.097 1.00 90.50 87 ILE A C 1
ATOM 702 O O . ILE A 1 87 ? 5.038 -19.151 -3.542 1.00 90.50 87 ILE A O 1
ATOM 706 N N . ILE A 1 88 ? 4.525 -16.959 -3.635 1.00 93.50 88 ILE A N 1
ATOM 707 C CA . ILE A 1 88 ? 3.738 -17.019 -4.867 1.00 93.50 88 ILE A CA 1
ATOM 708 C C . ILE A 1 88 ? 4.651 -16.620 -6.028 1.00 93.50 88 ILE A C 1
ATOM 710 O O . ILE A 1 88 ? 5.313 -15.583 -5.972 1.00 93.50 88 ILE A O 1
ATOM 714 N N . LYS A 1 89 ? 4.706 -17.453 -7.070 1.00 94.75 89 LYS A N 1
ATOM 715 C CA . LYS A 1 89 ? 5.394 -17.133 -8.327 1.00 94.75 89 LYS A CA 1
ATOM 716 C C . LYS A 1 89 ? 4.378 -16.560 -9.306 1.00 94.75 89 LYS A C 1
ATOM 718 O O . LYS A 1 89 ? 3.338 -17.176 -9.521 1.00 94.75 89 LYS A O 1
ATOM 723 N N . ILE A 1 90 ? 4.690 -15.408 -9.886 1.00 94.94 90 ILE A N 1
ATOM 724 C CA . ILE A 1 90 ? 3.819 -14.709 -10.832 1.00 94.94 90 ILE A CA 1
ATOM 725 C C . ILE A 1 90 ? 4.582 -14.603 -12.156 1.00 94.94 90 ILE A C 1
ATOM 727 O O . ILE A 1 90 ? 5.684 -14.053 -12.150 1.00 94.94 90 ILE A O 1
ATOM 731 N N . PRO A 1 91 ? 4.064 -15.164 -13.263 1.00 95.44 91 PRO A N 1
ATOM 732 C CA . PRO A 1 91 ? 4.667 -14.977 -14.575 1.00 95.44 91 PRO A CA 1
ATOM 733 C C . PRO A 1 91 ? 4.453 -13.535 -15.044 1.00 95.44 91 PRO A C 1
ATOM 735 O O . PRO A 1 91 ? 3.387 -12.962 -14.822 1.00 95.44 91 PRO A O 1
ATOM 738 N N . VAL A 1 92 ? 5.465 -12.963 -15.692 1.00 96.69 92 VAL A N 1
ATOM 739 C CA . VAL A 1 92 ? 5.452 -11.580 -16.180 1.00 96.69 92 VAL A CA 1
ATOM 740 C C . VAL A 1 92 ? 5.942 -11.573 -17.620 1.00 96.69 92 VAL A C 1
ATOM 742 O O . VAL A 1 92 ? 6.967 -12.183 -17.917 1.00 96.69 92 VAL A O 1
ATOM 745 N N . CYS A 1 93 ? 5.200 -10.903 -18.497 1.00 96.44 93 CYS A N 1
ATOM 746 C CA . CYS A 1 93 ? 5.618 -10.604 -19.861 1.00 96.44 93 CYS A CA 1
ATOM 747 C C . CYS A 1 93 ? 6.099 -9.153 -19.897 1.00 96.44 93 CYS A C 1
ATOM 749 O O . CYS A 1 93 ? 5.418 -8.280 -19.365 1.00 96.44 93 CYS A O 1
ATOM 751 N N . VAL A 1 94 ? 7.278 -8.937 -20.476 1.00 96.44 94 VAL A N 1
ATOM 752 C CA . VAL A 1 94 ? 7.965 -7.635 -20.540 1.00 96.44 94 VAL A CA 1
ATOM 753 C C . VAL A 1 94 ? 8.228 -7.218 -21.986 1.00 96.44 94 VAL A C 1
ATOM 755 O O . VAL A 1 94 ? 9.163 -6.472 -22.275 1.00 96.44 94 VAL A O 1
ATOM 758 N N . ASP A 1 95 ? 7.439 -7.767 -22.910 1.00 96.38 95 ASP A N 1
ATOM 759 C CA . ASP A 1 95 ? 7.495 -7.369 -24.308 1.00 96.38 95 ASP A CA 1
ATOM 760 C C . ASP A 1 95 ? 7.099 -5.890 -24.414 1.00 96.38 95 ASP A C 1
ATOM 762 O O . ASP A 1 95 ? 6.286 -5.381 -23.636 1.00 96.38 95 ASP A O 1
ATOM 766 N N . GLU A 1 96 ? 7.676 -5.193 -25.391 1.00 93.38 96 GLU A N 1
ATOM 767 C CA . GLU A 1 96 ? 7.585 -3.733 -25.524 1.00 93.38 96 GLU A CA 1
ATOM 768 C C . GLU A 1 96 ? 6.135 -3.209 -25.531 1.00 93.38 96 GLU A C 1
ATOM 770 O O . GLU A 1 96 ? 5.861 -2.134 -25.000 1.00 93.38 96 GLU A O 1
ATOM 775 N N . GLU A 1 97 ? 5.186 -3.988 -26.061 1.00 95.06 97 GLU A N 1
ATOM 776 C CA . GLU A 1 97 ? 3.764 -3.626 -26.095 1.00 95.06 97 GLU A CA 1
ATOM 777 C C . GLU A 1 97 ? 3.080 -3.608 -24.713 1.00 95.06 97 GLU A C 1
ATOM 779 O O . GLU A 1 97 ? 2.084 -2.904 -24.527 1.00 95.06 97 GLU A O 1
ATOM 784 N N . PHE A 1 98 ? 3.611 -4.346 -23.731 1.00 96.50 98 PHE A N 1
ATOM 785 C CA . PHE A 1 98 ? 3.076 -4.409 -22.365 1.00 96.50 98 PHE A CA 1
ATOM 786 C C . PHE A 1 98 ? 3.831 -3.488 -21.398 1.00 96.50 98 PHE A C 1
ATOM 788 O O . PHE A 1 98 ? 3.247 -2.989 -20.429 1.00 96.50 98 PHE A O 1
ATOM 795 N N . SER A 1 99 ? 5.104 -3.214 -21.684 1.00 96.31 99 SER A N 1
ATOM 796 C CA . SER A 1 99 ? 6.014 -2.440 -20.839 1.00 96.31 99 SER A CA 1
ATOM 797 C C . SER A 1 99 ? 6.014 -0.945 -21.176 1.00 96.31 99 SER A C 1
ATOM 799 O O . SER A 1 99 ? 6.973 -0.395 -21.720 1.00 96.31 99 SER A O 1
ATOM 801 N N . LEU A 1 100 ? 4.933 -0.254 -20.806 1.00 97.12 100 LEU A N 1
ATOM 802 C CA . LEU A 1 100 ? 4.651 1.122 -21.250 1.00 97.12 100 LEU A CA 1
ATOM 803 C C . LEU A 1 100 ? 5.675 2.191 -20.814 1.00 97.12 100 LEU A C 1
ATOM 805 O O . LEU A 1 100 ? 5.622 3.309 -21.326 1.00 97.12 100 LEU A O 1
ATOM 809 N N . ASP A 1 101 ? 6.542 1.911 -19.833 1.00 97.94 101 ASP A N 1
ATOM 810 C CA . ASP A 1 101 ? 7.462 2.896 -19.251 1.00 97.94 101 ASP A CA 1
ATOM 811 C C . ASP A 1 101 ? 8.932 2.450 -19.174 1.00 97.94 101 ASP A C 1
ATOM 813 O O . ASP A 1 101 ? 9.752 3.226 -18.677 1.00 97.94 101 ASP A O 1
ATOM 817 N N . LEU A 1 102 ? 9.311 1.261 -19.664 1.00 97.56 102 LEU A N 1
ATOM 818 C CA . LEU A 1 102 ? 10.703 0.783 -19.556 1.00 97.56 102 LEU A CA 1
ATOM 819 C C . LEU A 1 102 ? 11.707 1.721 -20.236 1.00 97.56 102 LEU A C 1
ATOM 821 O O . LEU A 1 102 ? 12.717 2.070 -19.623 1.00 97.56 102 LEU A O 1
ATOM 825 N N . SER A 1 103 ? 11.415 2.190 -21.451 1.00 96.88 103 SER A N 1
ATOM 826 C CA . SER A 1 103 ? 12.283 3.132 -22.175 1.00 96.88 103 SER A CA 1
ATOM 827 C C . SER A 1 103 ? 12.439 4.450 -21.413 1.00 96.88 103 SER A C 1
ATOM 829 O O . SER A 1 103 ? 13.554 4.912 -21.174 1.00 96.88 103 SER A O 1
ATOM 831 N N . ARG A 1 104 ? 11.330 5.006 -20.905 1.00 96.12 104 ARG A N 1
ATOM 832 C CA . ARG A 1 104 ? 11.348 6.229 -20.091 1.00 96.12 104 ARG A CA 1
ATOM 833 C C . ARG A 1 104 ? 12.146 6.041 -18.798 1.00 96.12 104 ARG A C 1
ATOM 835 O O . ARG A 1 104 ? 12.899 6.936 -18.413 1.00 96.12 104 ARG A O 1
ATOM 842 N N . LEU A 1 105 ? 11.981 4.913 -18.108 1.00 97.50 105 LEU A N 1
ATOM 843 C CA . LEU A 1 105 ? 12.754 4.595 -16.907 1.00 97.50 105 LEU A CA 1
ATOM 844 C C . LEU A 1 105 ? 14.244 4.484 -17.230 1.00 97.50 105 LEU A C 1
ATOM 846 O O . LEU A 1 105 ? 15.053 5.078 -16.521 1.00 97.50 105 LEU A O 1
ATOM 850 N N . SER A 1 106 ? 14.594 3.783 -18.310 1.00 97.94 106 SER A N 1
ATOM 851 C CA . SER A 1 106 ? 15.974 3.622 -18.773 1.00 97.94 106 SER A CA 1
ATOM 852 C C . SER A 1 106 ? 16.658 4.970 -19.009 1.00 97.94 106 SER A C 1
ATOM 854 O O . SER A 1 106 ? 17.744 5.215 -18.479 1.00 97.94 106 SER A O 1
ATOM 856 N N . GLU A 1 107 ? 15.989 5.878 -19.721 1.00 97.81 107 GLU A N 1
ATOM 857 C CA . GLU A 1 107 ? 16.503 7.216 -20.022 1.00 97.81 107 GLU A CA 1
ATOM 858 C C . GLU A 1 107 ? 16.706 8.061 -18.758 1.00 97.81 107 GLU A C 1
ATOM 860 O O . GLU A 1 107 ? 17.759 8.674 -18.569 1.00 97.81 107 GLU A O 1
ATOM 865 N N . ASN A 1 108 ? 15.714 8.082 -17.864 1.00 97.50 108 ASN A N 1
ATOM 866 C CA . ASN A 1 108 ? 15.752 8.935 -16.675 1.00 97.50 108 ASN A CA 1
ATOM 867 C C . ASN A 1 108 ? 16.721 8.419 -15.604 1.00 97.50 108 ASN A C 1
ATOM 869 O O . ASN A 1 108 ? 17.386 9.214 -14.938 1.00 97.50 108 ASN A O 1
ATOM 873 N N . LEU A 1 109 ? 16.804 7.098 -15.432 1.00 97.31 109 LEU A N 1
ATOM 874 C CA . LEU A 1 109 ? 17.700 6.457 -14.470 1.00 97.31 109 LEU A CA 1
ATOM 875 C C . LEU A 1 109 ? 19.120 6.265 -15.023 1.00 97.31 109 LEU A C 1
ATOM 877 O O . LEU A 1 109 ? 20.031 5.964 -14.253 1.00 97.31 109 LEU A O 1
ATOM 881 N N . LYS A 1 110 ? 19.325 6.452 -16.335 1.00 97.75 110 LYS A N 1
ATOM 882 C CA . LYS A 1 110 ? 20.603 6.233 -17.036 1.00 97.75 110 LYS A CA 1
ATOM 883 C C . LYS A 1 110 ? 21.158 4.819 -16.834 1.00 97.75 110 LYS A C 1
ATOM 885 O O . LYS A 1 110 ? 22.360 4.622 -16.655 1.00 97.75 110 LYS A O 1
ATOM 890 N N . ILE A 1 111 ? 20.269 3.832 -16.864 1.00 97.75 111 ILE A N 1
ATOM 891 C CA . ILE A 1 111 ? 20.594 2.402 -16.808 1.00 97.75 111 ILE A CA 1
ATOM 892 C C . ILE A 1 111 ? 19.876 1.676 -17.942 1.00 97.75 111 ILE A C 1
ATOM 894 O O . ILE A 1 111 ? 18.841 2.141 -18.411 1.00 97.75 111 ILE A O 1
ATOM 898 N N . SER A 1 112 ? 20.406 0.541 -18.396 1.00 98.19 112 SER A N 1
ATOM 899 C CA . SER A 1 112 ? 19.751 -0.242 -19.446 1.00 98.19 112 SER A CA 1
ATOM 900 C C . SER A 1 112 ? 18.455 -0.883 -18.948 1.00 98.19 112 SER A C 1
ATOM 902 O O . SER A 1 112 ? 18.323 -1.201 -17.762 1.00 98.19 112 SER A O 1
ATOM 904 N N . ILE A 1 113 ? 17.527 -1.132 -19.874 1.00 97.94 113 ILE A N 1
ATOM 905 C CA . ILE A 1 113 ? 16.311 -1.918 -19.621 1.00 97.94 113 ILE A CA 1
ATOM 906 C C . ILE A 1 113 ? 16.665 -3.276 -18.996 1.00 97.94 113 ILE A C 1
ATOM 908 O O . ILE A 1 113 ? 16.098 -3.636 -17.967 1.00 97.94 113 ILE A O 1
ATOM 912 N N . ASP A 1 114 ? 17.684 -3.970 -19.512 1.00 97.69 114 ASP A N 1
ATOM 913 C CA . ASP A 1 114 ? 18.156 -5.237 -18.935 1.00 97.69 114 ASP A CA 1
ATOM 914 C C . ASP A 1 114 ? 18.563 -5.103 -17.466 1.00 97.69 114 ASP A C 1
ATOM 916 O O . ASP A 1 114 ? 18.301 -5.993 -16.659 1.00 97.69 114 ASP A O 1
ATOM 920 N N . LYS A 1 115 ? 19.204 -3.992 -17.079 1.00 97.88 115 LYS A N 1
ATOM 921 C CA . LYS A 1 115 ? 19.576 -3.757 -15.680 1.00 97.88 115 LYS A CA 1
ATOM 922 C C . LYS A 1 115 ? 18.336 -3.516 -14.813 1.00 97.88 115 LYS A C 1
ATOM 924 O O . LYS A 1 115 ? 18.300 -4.010 -13.687 1.00 97.88 115 LYS A O 1
ATOM 929 N N . ILE A 1 116 ? 17.323 -2.816 -15.335 1.00 98.00 116 ILE A N 1
ATOM 930 C CA . ILE A 1 116 ? 16.037 -2.612 -14.648 1.00 98.00 116 ILE A CA 1
ATOM 931 C C . ILE A 1 116 ? 15.360 -3.960 -14.391 1.00 98.00 116 ILE A C 1
ATOM 933 O O . ILE A 1 116 ? 15.046 -4.285 -13.245 1.00 98.00 116 ILE A O 1
ATOM 937 N N . LEU A 1 117 ? 15.195 -4.763 -15.442 1.00 97.75 117 LEU A N 1
ATOM 938 C CA . LEU A 1 117 ? 14.529 -6.060 -15.368 1.00 97.75 117 LEU A CA 1
ATOM 939 C C . LEU A 1 117 ? 15.293 -7.040 -14.474 1.00 97.75 117 LEU A C 1
ATOM 941 O O . LEU A 1 117 ? 14.687 -7.690 -13.625 1.00 97.75 117 LEU A O 1
ATOM 945 N N . ASN A 1 118 ? 16.622 -7.102 -14.583 1.00 97.44 118 ASN A N 1
ATOM 946 C CA . ASN A 1 118 ? 17.439 -7.943 -13.706 1.00 97.44 118 ASN A CA 1
ATOM 947 C C . ASN A 1 118 ? 17.305 -7.539 -12.231 1.00 97.44 118 ASN A C 1
ATOM 949 O O . ASN A 1 118 ? 17.164 -8.407 -11.371 1.00 97.44 118 ASN A O 1
ATOM 953 N N . SER A 1 119 ? 17.316 -6.237 -11.926 1.00 96.62 119 SER A N 1
ATOM 954 C CA . SER A 1 119 ? 17.107 -5.741 -10.559 1.00 96.62 119 SER A CA 1
ATOM 955 C C . SER A 1 119 ? 15.707 -6.093 -10.035 1.00 96.62 119 SER A C 1
ATOM 957 O O . SER A 1 119 ? 15.561 -6.513 -8.884 1.00 96.62 119 SER A O 1
ATOM 959 N N . PHE A 1 120 ? 14.684 -6.001 -10.890 1.00 97.25 120 PHE A N 1
ATOM 960 C CA . PHE A 1 120 ? 13.305 -6.328 -10.538 1.00 97.25 120 PHE A CA 1
ATOM 961 C C . PHE A 1 120 ? 13.085 -7.837 -10.315 1.00 97.25 120 PHE A C 1
ATOM 963 O O . PHE A 1 120 ? 12.574 -8.259 -9.278 1.00 97.25 120 PHE A O 1
ATOM 970 N N . PHE A 1 121 ? 13.511 -8.685 -11.252 1.00 96.31 121 PHE A N 1
ATOM 971 C CA . PHE A 1 121 ? 13.245 -10.126 -11.197 1.00 96.31 121 PHE A CA 1
ATOM 972 C C . PHE A 1 121 ? 14.150 -10.899 -10.238 1.00 96.31 121 PHE A C 1
ATOM 974 O O . PHE A 1 121 ? 13.750 -11.953 -9.739 1.00 96.31 121 PHE A O 1
ATOM 981 N N . ASN A 1 122 ? 15.342 -10.391 -9.914 1.00 94.31 122 ASN A N 1
ATOM 982 C CA . ASN A 1 122 ? 16.270 -11.067 -9.003 1.00 94.31 122 ASN A CA 1
ATOM 983 C C . ASN A 1 122 ? 15.943 -10.821 -7.514 1.00 94.31 122 ASN A C 1
ATOM 985 O O . ASN A 1 122 ? 16.817 -10.856 -6.643 1.00 94.31 122 ASN A O 1
ATOM 989 N N . LYS A 1 123 ? 14.670 -10.549 -7.199 1.00 91.12 123 LYS A N 1
ATOM 990 C CA . LYS A 1 123 ? 14.214 -10.202 -5.855 1.00 91.12 123 LYS A CA 1
ATOM 991 C C . LYS A 1 123 ? 12.924 -10.915 -5.465 1.00 91.12 123 LYS A C 1
ATOM 993 O O . LYS A 1 123 ? 12.028 -11.157 -6.264 1.00 91.12 123 LYS A O 1
ATOM 998 N N . LYS A 1 124 ? 12.807 -11.209 -4.165 1.00 93.50 124 LYS A N 1
ATOM 999 C CA . LYS A 1 124 ? 11.544 -11.596 -3.526 1.00 93.50 124 LYS A CA 1
ATOM 1000 C C . LYS A 1 124 ? 10.867 -10.370 -2.929 1.00 93.50 124 LYS A C 1
ATOM 1002 O O . LYS A 1 124 ? 11.443 -9.697 -2.069 1.00 93.50 124 LYS A O 1
ATOM 1007 N N . TYR A 1 125 ? 9.628 -10.149 -3.335 1.00 94.38 125 TYR A N 1
ATOM 1008 C CA . TYR A 1 125 ? 8.807 -9.051 -2.854 1.00 94.38 125 TYR A CA 1
ATOM 1009 C C . TYR A 1 125 ? 7.983 -9.447 -1.632 1.00 94.38 125 TYR A C 1
ATOM 1011 O O . TYR A 1 125 ? 7.518 -10.580 -1.514 1.00 94.38 125 TYR A O 1
ATOM 1019 N N . PHE A 1 126 ? 7.810 -8.496 -0.716 1.00 93.94 126 PHE A N 1
ATOM 1020 C CA . PHE A 1 126 ? 6.921 -8.633 0.432 1.00 93.94 126 PHE A CA 1
ATOM 1021 C C . PHE A 1 126 ? 5.647 -7.827 0.183 1.00 93.94 126 PHE A C 1
ATOM 1023 O O . PHE A 1 126 ? 5.727 -6.659 -0.198 1.00 93.94 126 PHE A O 1
ATOM 1030 N N . CYS A 1 127 ? 4.489 -8.456 0.385 1.00 94.38 127 CYS A N 1
ATOM 1031 C CA . CYS A 1 127 ? 3.190 -7.805 0.271 1.00 94.38 127 CYS A CA 1
ATOM 1032 C C . CYS A 1 127 ? 2.849 -7.125 1.593 1.00 94.38 127 CYS A C 1
ATOM 1034 O O . CYS A 1 127 ? 2.560 -7.794 2.580 1.00 94.38 127 CYS A O 1
ATOM 1036 N N . TYR A 1 128 ? 2.880 -5.798 1.599 1.00 94.81 128 TYR A N 1
ATOM 1037 C CA . TYR A 1 128 ? 2.627 -5.009 2.798 1.00 94.81 128 TYR A CA 1
ATOM 1038 C C . TYR A 1 128 ? 1.138 -4.770 3.057 1.00 94.81 128 TYR A C 1
ATOM 1040 O O . TYR A 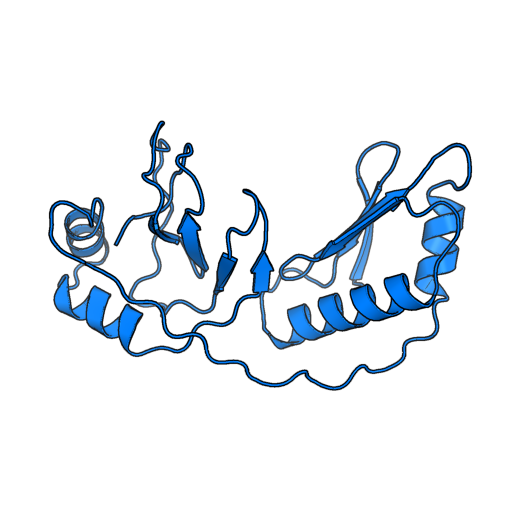1 128 ? 0.717 -4.647 4.206 1.00 94.81 128 TYR A O 1
ATOM 1048 N N . MET A 1 129 ? 0.347 -4.660 1.990 1.00 94.25 129 MET A N 1
ATOM 1049 C CA . MET A 1 129 ? -1.102 -4.515 2.065 1.00 94.25 129 MET A CA 1
ATOM 1050 C C . MET A 1 129 ? -1.755 -4.974 0.762 1.00 94.25 129 MET A C 1
ATOM 1052 O O . MET A 1 129 ? -1.095 -5.095 -0.271 1.00 94.25 129 MET A O 1
ATOM 1056 N N . THR A 1 130 ? -3.068 -5.169 0.810 1.00 94.19 130 THR A N 1
ATOM 1057 C CA . THR A 1 130 ? -3.910 -5.330 -0.378 1.00 94.19 130 THR A CA 1
ATOM 1058 C C . THR A 1 130 ? -5.014 -4.277 -0.332 1.00 94.19 130 THR A C 1
ATOM 1060 O O . THR A 1 130 ? -5.508 -3.962 0.750 1.00 94.19 130 THR A O 1
ATOM 1063 N N . GLY A 1 131 ? -5.366 -3.674 -1.467 1.00 90.94 131 GLY A N 1
ATOM 1064 C CA . GLY A 1 131 ? -6.358 -2.593 -1.506 1.00 90.94 131 GLY A CA 1
ATOM 1065 C C . GLY A 1 131 ? -6.089 -1.569 -2.604 1.00 90.94 131 GLY A C 1
ATOM 1066 O O . GLY A 1 131 ? -5.415 -1.884 -3.572 1.00 90.94 131 GLY A O 1
ATOM 1067 N N . PHE A 1 132 ? -6.623 -0.346 -2.464 1.00 87.69 132 PHE A N 1
ATOM 1068 C CA . PHE A 1 132 ? -6.822 0.657 -3.537 1.00 87.69 132 PHE A CA 1
ATOM 1069 C C . PHE A 1 132 ? -7.846 0.201 -4.585 1.00 87.69 132 PHE A C 1
ATOM 1071 O O . PHE A 1 132 ? -8.860 0.859 -4.791 1.00 87.69 132 PHE A O 1
ATOM 1078 N N . ILE A 1 133 ? -7.620 -0.978 -5.155 1.00 90.00 133 ILE A N 1
ATOM 1079 C CA . ILE A 1 133 ? -8.570 -1.747 -5.955 1.00 90.00 133 ILE A CA 1
ATOM 1080 C C . ILE A 1 133 ? -8.685 -3.135 -5.318 1.00 90.00 133 ILE A C 1
ATOM 1082 O O . ILE A 1 133 ? -7.749 -3.617 -4.675 1.00 90.00 133 ILE A O 1
ATOM 1086 N N . ALA A 1 134 ? -9.839 -3.786 -5.456 1.00 91.62 134 ALA A N 1
ATOM 1087 C CA . ALA A 1 134 ? -10.071 -5.103 -4.873 1.00 91.62 134 ALA A CA 1
ATOM 1088 C C . ALA A 1 134 ? -8.951 -6.098 -5.244 1.00 91.62 134 ALA A C 1
ATOM 1090 O O . ALA A 1 134 ? -8.685 -6.360 -6.419 1.00 91.62 134 ALA A O 1
ATOM 1091 N N . GLY A 1 135 ? -8.279 -6.631 -4.221 1.00 92.00 135 GLY A N 1
ATOM 1092 C CA . GLY A 1 135 ? -7.220 -7.633 -4.361 1.00 92.00 135 GLY A CA 1
ATOM 1093 C C . GLY A 1 135 ? -5.876 -7.122 -4.886 1.00 92.00 135 GLY A C 1
ATOM 1094 O O . GLY A 1 135 ? -4.961 -7.928 -5.022 1.00 92.00 135 GLY A O 1
ATOM 1095 N N . MET A 1 136 ? -5.725 -5.826 -5.174 1.00 96.19 136 MET A N 1
ATOM 1096 C CA . MET A 1 136 ? -4.477 -5.276 -5.705 1.00 96.19 136 MET A CA 1
ATOM 1097 C C . MET A 1 136 ? -3.371 -5.326 -4.638 1.00 96.19 136 MET A C 1
ATOM 1099 O O . MET A 1 136 ? -3.516 -4.695 -3.584 1.00 96.19 136 MET A O 1
ATOM 1103 N N . PRO A 1 137 ? -2.279 -6.082 -4.864 1.00 96.44 137 PRO A N 1
ATOM 1104 C CA . PRO A 1 137 ? -1.202 -6.199 -3.897 1.00 96.44 137 PRO A CA 1
ATOM 1105 C C . PRO A 1 137 ? -0.286 -4.985 -3.985 1.00 96.44 137 PRO A C 1
ATOM 1107 O O . PRO A 1 137 ? 0.125 -4.579 -5.072 1.00 96.44 137 PRO A O 1
ATOM 1110 N N . PHE A 1 138 ? 0.085 -4.444 -2.830 1.00 96.25 138 PHE A N 1
ATOM 1111 C CA . PHE A 1 138 ? 1.153 -3.461 -2.730 1.00 96.25 138 PHE A CA 1
ATOM 1112 C C . PHE A 1 138 ? 2.381 -4.137 -2.147 1.00 96.25 138 PHE A C 1
ATOM 1114 O O . PHE A 1 138 ? 2.497 -4.416 -0.948 1.00 96.25 138 PHE A O 1
ATOM 1121 N N . LEU A 1 139 ? 3.285 -4.432 -3.065 1.00 95.88 139 LEU A N 1
ATOM 1122 C CA . LEU A 1 139 ? 4.578 -5.026 -2.834 1.00 95.88 139 LEU A CA 1
ATOM 1123 C C . LEU A 1 139 ? 5.589 -3.909 -2.571 1.00 95.88 139 LEU A C 1
ATOM 1125 O O . LEU A 1 139 ? 5.465 -2.813 -3.113 1.00 95.88 139 LEU A O 1
ATOM 1129 N N . GLY A 1 140 ? 6.600 -4.163 -1.752 1.00 93.25 140 GLY A N 1
ATOM 1130 C CA . GLY A 1 140 ? 7.599 -3.144 -1.434 1.00 93.25 140 GLY A CA 1
ATOM 1131 C C . GLY A 1 140 ? 9.028 -3.648 -1.475 1.00 93.25 140 GLY A C 1
ATOM 1132 O O . GLY A 1 140 ? 9.316 -4.763 -1.909 1.00 93.25 140 GLY A O 1
ATOM 1133 N N . ASP A 1 141 ? 9.916 -2.798 -0.972 1.00 92.75 141 ASP A N 1
ATOM 1134 C CA . ASP A 1 141 ? 11.358 -3.006 -0.940 1.00 92.75 141 ASP A CA 1
ATOM 1135 C C . ASP A 1 141 ? 12.000 -3.029 -2.335 1.00 92.75 141 ASP A C 1
ATOM 1137 O O . ASP A 1 141 ? 13.000 -3.714 -2.521 1.00 92.75 141 ASP A O 1
ATOM 1141 N N . ILE A 1 142 ? 11.484 -2.292 -3.323 1.00 94.94 142 ILE A N 1
ATOM 1142 C CA . ILE A 1 142 ? 12.158 -2.174 -4.629 1.00 94.94 142 ILE A CA 1
ATOM 1143 C C . ILE A 1 142 ? 13.618 -1.711 -4.446 1.00 94.94 142 ILE A C 1
ATOM 1145 O O . ILE A 1 142 ? 13.923 -0.907 -3.553 1.00 94.94 142 ILE A O 1
ATOM 1149 N N . ASP A 1 143 ? 14.522 -2.245 -5.271 1.00 95.25 143 ASP A N 1
ATOM 1150 C CA . ASP A 1 143 ? 15.930 -1.844 -5.312 1.00 95.25 143 ASP A CA 1
ATOM 1151 C C . ASP A 1 143 ? 16.075 -0.337 -5.567 1.00 95.25 143 ASP A C 1
ATOM 1153 O O . ASP A 1 143 ? 15.360 0.235 -6.384 1.00 95.25 143 ASP A O 1
ATOM 1157 N N . LYS A 1 144 ? 16.988 0.315 -4.843 1.00 95.38 144 LYS A N 1
ATOM 1158 C CA . LYS A 1 144 ? 17.182 1.770 -4.890 1.00 95.38 144 LYS A CA 1
ATOM 1159 C C . LYS A 1 144 ? 17.522 2.260 -6.297 1.00 95.38 144 LYS A C 1
ATOM 1161 O O . LYS A 1 144 ? 17.059 3.336 -6.665 1.00 95.38 144 LYS A O 1
ATOM 1166 N N . ASP A 1 145 ? 18.240 1.448 -7.067 1.00 95.31 145 ASP A N 1
ATOM 1167 C CA . ASP A 1 145 ? 18.693 1.767 -8.424 1.00 95.31 145 ASP A CA 1
ATOM 1168 C C . ASP A 1 145 ? 17.548 1.911 -9.439 1.00 95.31 145 ASP A C 1
ATOM 1170 O O . ASP A 1 145 ? 17.720 2.584 -10.452 1.00 95.31 145 ASP A O 1
ATOM 1174 N N . ILE A 1 146 ? 16.382 1.305 -9.178 1.00 96.62 146 ILE A N 1
ATOM 1175 C CA . ILE A 1 146 ? 15.221 1.346 -10.086 1.00 96.62 146 ILE A CA 1
ATOM 1176 C C . ILE A 1 146 ? 14.038 2.138 -9.515 1.00 96.62 146 ILE A C 1
ATOM 1178 O O . ILE A 1 146 ? 12.943 2.135 -10.081 1.00 96.62 146 ILE A O 1
ATOM 1182 N N . ARG A 1 147 ? 14.229 2.828 -8.383 1.00 96.94 147 ARG A N 1
ATOM 1183 C CA . ARG A 1 147 ? 13.180 3.667 -7.793 1.00 96.94 147 ARG A CA 1
ATOM 1184 C C . ARG A 1 147 ? 13.011 4.925 -8.618 1.00 96.94 147 ARG A C 1
ATOM 1186 O O . ARG A 1 147 ? 13.955 5.686 -8.809 1.00 96.94 147 ARG A O 1
ATOM 1193 N N . PHE A 1 148 ? 11.779 5.196 -9.022 1.00 97.31 148 PHE A N 1
ATOM 1194 C CA . PHE A 1 148 ? 11.467 6.407 -9.763 1.00 97.31 148 PHE A CA 1
ATOM 1195 C C . PHE A 1 148 ? 10.125 6.996 -9.351 1.00 97.31 148 PHE A C 1
ATOM 1197 O O . PHE A 1 148 ? 9.250 6.287 -8.846 1.00 97.31 148 PHE A O 1
ATOM 1204 N N . LYS A 1 149 ? 9.965 8.308 -9.548 1.00 97.00 149 LYS A N 1
ATOM 1205 C CA . LYS A 1 149 ? 8.701 8.990 -9.261 1.00 97.00 149 LYS A CA 1
ATOM 1206 C C . LYS A 1 149 ? 7.587 8.452 -10.162 1.00 97.00 149 LYS A C 1
ATOM 1208 O O . LYS A 1 149 ? 7.827 8.027 -11.296 1.00 97.00 149 LYS A O 1
ATOM 1213 N N . ARG A 1 150 ? 6.357 8.509 -9.656 1.00 97.31 150 ARG A N 1
ATOM 1214 C CA . ARG A 1 150 ? 5.152 8.281 -10.457 1.00 97.31 150 ARG A CA 1
ATOM 1215 C C . ARG A 1 150 ? 5.075 9.279 -11.623 1.00 97.31 150 ARG A C 1
ATOM 1217 O O . ARG A 1 150 ? 5.695 10.344 -11.581 1.00 97.31 150 ARG A O 1
ATOM 1224 N N . LEU A 1 151 ? 4.285 8.950 -12.637 1.00 97.69 151 LEU A N 1
ATOM 1225 C CA . LEU A 1 151 ? 3.892 9.872 -13.697 1.00 97.69 151 LEU A CA 1
ATOM 1226 C C . LEU A 1 151 ? 3.272 11.145 -13.114 1.00 97.69 151 LEU A C 1
ATOM 1228 O O . LEU A 1 151 ? 2.490 11.093 -12.161 1.00 97.69 151 LEU A O 1
ATOM 1232 N N . GLU A 1 152 ? 3.605 12.283 -13.718 1.00 96.19 152 GLU A N 1
ATOM 1233 C CA . GLU A 1 152 ? 3.048 13.584 -13.334 1.00 96.19 152 GLU A CA 1
ATOM 1234 C C . GLU A 1 152 ? 1.556 13.653 -13.663 1.00 96.19 152 GLU A C 1
ATOM 1236 O O . GLU A 1 152 ? 0.752 14.069 -12.829 1.00 96.19 152 GLU A O 1
ATOM 1241 N N . THR A 1 153 ? 1.177 13.138 -14.834 1.00 96.94 153 THR A N 1
ATOM 1242 C CA . THR A 1 153 ? -0.216 12.931 -15.230 1.00 96.94 153 THR A CA 1
ATOM 1243 C C . THR A 1 153 ? -0.512 11.429 -15.270 1.00 96.94 153 THR A C 1
ATOM 1245 O O . THR A 1 153 ? 0.081 10.718 -16.083 1.00 96.94 153 THR A O 1
ATOM 1248 N N . PRO A 1 154 ? -1.400 10.910 -14.401 1.00 97.00 154 PRO A N 1
ATOM 1249 C CA . PRO A 1 154 ? -1.809 9.509 -14.440 1.00 97.00 154 PRO A CA 1
ATOM 1250 C C . PRO A 1 154 ? -2.452 9.129 -15.778 1.00 97.00 154 PRO A C 1
ATOM 1252 O O . PRO A 1 154 ? -3.189 9.920 -16.367 1.00 97.00 154 PRO A O 1
ATOM 1255 N N . ARG A 1 155 ? -2.243 7.885 -16.223 1.00 97.88 155 ARG A N 1
ATOM 1256 C CA . ARG A 1 155 ? -3.016 7.308 -17.327 1.00 97.88 155 ARG A CA 1
ATOM 1257 C C . ARG A 1 155 ? -4.470 7.167 -16.895 1.00 97.88 155 ARG A C 1
ATOM 1259 O O . ARG A 1 155 ? -4.745 6.775 -15.762 1.00 97.88 155 ARG A O 1
ATOM 1266 N N . ILE A 1 156 ? -5.390 7.431 -17.818 1.00 97.38 156 ILE A N 1
ATOM 1267 C CA . ILE A 1 156 ? -6.830 7.208 -17.611 1.00 97.38 156 ILE A CA 1
ATOM 1268 C C . ILE A 1 156 ? -7.126 5.706 -17.514 1.00 97.38 156 ILE A C 1
ATOM 1270 O O . ILE A 1 156 ? -8.004 5.293 -16.762 1.00 97.38 156 ILE A O 1
ATOM 1274 N N . LYS A 1 157 ? -6.370 4.891 -18.258 1.00 97.19 157 LYS A N 1
ATOM 1275 C CA . LYS A 1 157 ? -6.500 3.437 -18.295 1.00 97.19 157 LYS A CA 1
ATOM 1276 C C . LYS A 1 157 ? -5.127 2.787 -18.227 1.00 97.19 157 LYS A C 1
ATOM 1278 O O . LYS A 1 157 ? -4.292 2.997 -19.104 1.00 97.19 157 LYS A O 1
ATOM 1283 N N . VAL A 1 158 ? -4.914 2.010 -17.179 1.00 97.81 158 VAL A N 1
ATOM 1284 C CA . VAL A 1 158 ? -3.846 1.024 -17.061 1.00 97.81 158 VAL A CA 1
ATOM 1285 C C . VAL A 1 158 ? -4.502 -0.346 -17.214 1.00 97.81 158 VAL A C 1
ATOM 1287 O O . VAL A 1 158 ? -5.462 -0.613 -16.485 1.00 97.81 158 VAL A O 1
ATOM 1290 N N . PRO A 1 159 ? -4.046 -1.193 -18.150 1.00 97.19 159 PRO A N 1
ATOM 1291 C CA . PRO A 1 159 ? -4.620 -2.516 -18.348 1.00 97.19 159 PRO A CA 1
ATOM 1292 C C . PRO A 1 159 ? -4.575 -3.387 -17.087 1.00 97.19 159 PRO A C 1
ATOM 1294 O O . PRO A 1 159 ? -3.667 -3.310 -16.258 1.00 97.19 159 PRO A O 1
ATOM 1297 N N . LYS A 1 160 ? -5.559 -4.281 -16.962 1.00 97.38 160 LYS A N 1
ATOM 1298 C CA . LYS A 1 160 ? -5.519 -5.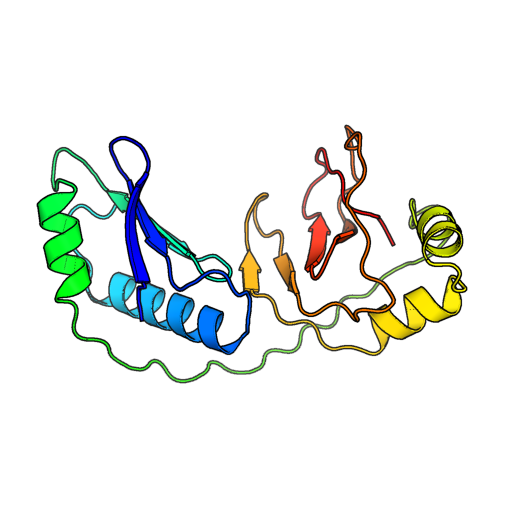345 -15.956 1.00 97.38 160 LYS A CA 1
ATOM 1299 C C . LYS A 1 160 ? -4.288 -6.228 -16.189 1.00 97.38 160 LYS A C 1
ATOM 1301 O O . LYS A 1 160 ? -4.029 -6.645 -17.311 1.00 97.38 160 LYS A O 1
ATOM 1306 N N . GLY A 1 161 ? -3.594 -6.578 -15.114 1.00 97.12 161 GLY A N 1
ATOM 1307 C CA . GLY A 1 161 ? -2.397 -7.414 -15.122 1.00 97.12 161 GLY A CA 1
ATOM 1308 C C . GLY A 1 161 ? -1.093 -6.627 -15.237 1.00 97.12 161 GLY A C 1
ATOM 1309 O O . GLY A 1 161 ? -0.043 -7.204 -14.973 1.00 97.12 161 GLY A O 1
ATOM 1310 N N . SER A 1 162 ? -1.145 -5.328 -15.555 1.00 98.00 162 SER A N 1
ATOM 1311 C CA . SER A 1 162 ? 0.049 -4.484 -15.599 1.00 98.00 162 SER A CA 1
ATOM 1312 C C . SER A 1 162 ? 0.779 -4.475 -14.257 1.00 98.00 162 SER A C 1
ATOM 1314 O O . SER A 1 162 ? 0.153 -4.423 -13.191 1.00 98.00 162 SER A O 1
ATOM 1316 N N . ILE A 1 163 ? 2.108 -4.484 -14.320 1.00 97.94 163 ILE A N 1
ATOM 1317 C CA . ILE A 1 163 ? 2.980 -4.365 -13.156 1.00 97.94 163 ILE A CA 1
ATOM 1318 C C . ILE A 1 163 ? 3.496 -2.940 -13.097 1.00 97.94 163 ILE A C 1
ATOM 1320 O O . ILE A 1 163 ? 4.213 -2.485 -13.981 1.00 97.94 163 ILE A O 1
ATOM 1324 N N . GLY A 1 164 ? 3.100 -2.218 -12.054 1.00 97.69 164 GLY A N 1
ATOM 1325 C CA . GLY A 1 164 ? 3.557 -0.857 -11.830 1.00 97.69 164 GLY A CA 1
ATOM 1326 C C . GLY A 1 164 ? 4.691 -0.815 -10.820 1.00 97.69 164 GLY A C 1
ATOM 1327 O O . GLY A 1 164 ? 4.618 -1.492 -9.794 1.00 97.69 164 GLY A O 1
ATOM 1328 N N . ILE A 1 165 ? 5.654 0.085 -11.016 1.00 97.88 165 ILE A N 1
ATOM 1329 C CA . ILE A 1 165 ? 6.612 0.505 -9.988 1.00 97.88 165 ILE A CA 1
ATOM 1330 C C . ILE A 1 165 ? 6.543 2.015 -9.727 1.00 97.88 165 ILE A C 1
ATOM 1332 O O . ILE A 1 165 ? 6.374 2.832 -10.638 1.00 97.88 165 ILE A O 1
ATOM 1336 N N . THR A 1 166 ? 6.690 2.408 -8.465 1.00 96.81 166 THR A N 1
ATOM 1337 C CA . THR A 1 166 ? 6.906 3.800 -8.058 1.00 96.81 166 THR A CA 1
ATOM 1338 C C . THR A 1 166 ? 7.606 3.842 -6.711 1.00 96.81 166 THR A C 1
ATOM 1340 O O . THR A 1 166 ? 7.258 3.098 -5.797 1.00 96.81 166 THR A O 1
ATOM 1343 N N . GLU A 1 167 ? 8.560 4.757 -6.558 1.00 94.94 167 GLU A N 1
ATOM 1344 C CA . GLU A 1 167 ? 9.353 4.895 -5.337 1.00 94.94 167 GLU A CA 1
ATOM 1345 C C . GLU A 1 167 ? 9.870 3.525 -4.863 1.00 94.94 167 GLU A C 1
ATOM 1347 O O . GLU A 1 167 ? 10.580 2.851 -5.597 1.00 94.94 167 GLU A O 1
ATOM 1352 N N . GLN A 1 168 ? 9.510 3.086 -3.656 1.00 95.06 168 GLN A N 1
ATOM 1353 C CA . GLN A 1 168 ? 9.909 1.789 -3.107 1.00 95.06 168 GLN A CA 1
ATOM 1354 C C . GLN A 1 168 ? 8.911 0.648 -3.360 1.00 95.06 168 GLN A C 1
ATOM 1356 O O . GLN A 1 168 ? 9.124 -0.451 -2.839 1.00 95.06 168 GLN A O 1
ATOM 1361 N N . PHE A 1 169 ? 7.830 0.894 -4.102 1.00 96.81 169 PHE A N 1
ATOM 1362 C CA . PHE A 1 169 ? 6.688 -0.008 -4.218 1.00 96.81 169 PHE A CA 1
ATOM 1363 C C . PHE A 1 169 ? 6.476 -0.542 -5.628 1.00 96.81 169 PHE A C 1
ATOM 1365 O O . PHE A 1 169 ? 6.630 0.176 -6.614 1.00 96.81 169 PHE A O 1
ATOM 1372 N N . CYS A 1 170 ? 6.044 -1.799 -5.693 1.00 97.19 170 CYS A N 1
ATOM 1373 C CA . CYS A 1 170 ? 5.521 -2.464 -6.879 1.00 97.19 170 CYS A CA 1
ATOM 1374 C C . CYS A 1 170 ? 4.053 -2.842 -6.634 1.00 97.19 170 CYS A C 1
ATOM 1376 O O . CYS A 1 170 ? 3.657 -3.112 -5.501 1.00 97.19 170 CYS A O 1
ATOM 1378 N N . ASN A 1 171 ? 3.236 -2.886 -7.676 1.00 97.38 171 ASN A N 1
ATOM 1379 C CA . ASN A 1 171 ? 1.881 -3.412 -7.589 1.00 97.38 171 ASN A CA 1
ATOM 1380 C C . ASN A 1 171 ? 1.520 -4.241 -8.823 1.00 97.38 171 ASN A C 1
ATOM 1382 O O . ASN A 1 171 ? 2.281 -4.299 -9.786 1.00 97.38 171 ASN A O 1
ATOM 1386 N N . ILE A 1 172 ? 0.357 -4.886 -8.761 1.00 97.62 172 ILE A N 1
ATOM 1387 C CA . ILE A 1 172 ? -0.249 -5.575 -9.900 1.00 97.62 172 ILE A CA 1
ATOM 1388 C C . ILE A 1 172 ? -1.676 -5.061 -10.028 1.00 97.62 172 ILE A C 1
ATOM 1390 O O . ILE A 1 172 ? -2.484 -5.239 -9.114 1.00 97.62 172 ILE A O 1
ATOM 1394 N N . TYR A 1 173 ? -1.994 -4.425 -11.149 1.00 97.62 173 TYR A N 1
ATOM 1395 C CA . TYR A 1 173 ? -3.330 -3.894 -11.407 1.00 97.62 173 TYR A CA 1
ATOM 1396 C C . TYR A 1 173 ? -4.327 -5.049 -11.577 1.00 97.62 173 TYR A C 1
ATOM 1398 O O . TYR A 1 173 ? -4.319 -5.750 -12.585 1.00 97.62 173 TYR A O 1
ATOM 1406 N N . THR A 1 174 ? -5.204 -5.289 -10.597 1.00 97.25 174 THR A N 1
ATOM 1407 C CA . THR A 1 174 ? -6.175 -6.404 -10.651 1.00 97.25 174 THR A CA 1
ATOM 1408 C C . THR A 1 174 ? -7.382 -6.127 -11.548 1.00 97.25 174 THR A C 1
ATOM 1410 O O . THR A 1 174 ? -8.085 -7.062 -11.941 1.00 97.25 174 THR A O 1
ATOM 1413 N N . PHE A 1 175 ? -7.590 -4.863 -11.915 1.00 96.81 175 PHE A N 1
ATOM 1414 C CA . PHE A 1 175 ? -8.620 -4.376 -12.831 1.00 96.81 175 PHE A CA 1
ATOM 1415 C C . PHE A 1 175 ? -8.047 -3.256 -13.704 1.00 96.81 175 PHE A C 1
ATOM 1417 O O . PHE A 1 175 ? -7.039 -2.651 -13.340 1.00 96.81 175 PHE A O 1
ATOM 1424 N N . GLU A 1 176 ? -8.707 -2.966 -14.830 1.00 97.31 176 GLU A N 1
ATOM 1425 C CA . GLU A 1 176 ? -8.424 -1.741 -15.583 1.00 97.31 176 GLU A CA 1
ATOM 1426 C C . GLU A 1 176 ? -8.811 -0.528 -14.730 1.00 97.31 176 GLU A C 1
ATOM 1428 O O . GLU A 1 176 ? -9.937 -0.442 -14.234 1.00 97.31 176 GLU A O 1
ATOM 1433 N N . SER A 1 177 ? -7.880 0.406 -14.546 1.00 96.69 177 SER A N 1
ATOM 1434 C CA . SER A 1 177 ? -8.119 1.605 -13.743 1.00 96.69 177 SER A CA 1
ATOM 1435 C C . SER A 1 177 ? -7.207 2.760 -14.145 1.00 96.69 177 SER A C 1
ATOM 1437 O O . SER A 1 177 ? -6.162 2.534 -14.758 1.00 96.69 177 SER A O 1
ATOM 1439 N N . PRO A 1 178 ? -7.509 3.998 -13.722 1.00 96.75 178 PRO A N 1
ATOM 1440 C CA . PRO A 1 178 ? -6.530 5.071 -13.766 1.00 96.75 178 PRO A CA 1
ATOM 1441 C C . PRO A 1 178 ? -5.301 4.738 -12.910 1.00 96.75 178 PRO A C 1
ATOM 1443 O O . PRO A 1 178 ? -5.406 4.073 -11.874 1.00 96.75 178 PRO A O 1
ATOM 1446 N N . GLY A 1 179 ? -4.125 5.207 -13.321 1.00 96.75 179 GLY A N 1
ATOM 1447 C CA . GLY A 1 179 ? -2.880 4.889 -12.627 1.00 96.75 179 GLY A CA 1
ATOM 1448 C C . GLY A 1 179 ? -1.692 5.711 -13.107 1.00 96.75 179 GLY A C 1
ATOM 1449 O O . GLY A 1 179 ? -1.526 5.958 -14.296 1.00 96.75 179 GLY A O 1
ATOM 1450 N N . GLY A 1 180 ? -0.860 6.153 -12.165 1.00 97.25 180 GLY A N 1
ATOM 1451 C CA . GLY A 1 180 ? 0.358 6.918 -12.454 1.00 97.25 180 GLY A CA 1
ATOM 1452 C C . GLY A 1 180 ? 1.649 6.131 -12.257 1.00 97.25 180 GLY A C 1
ATOM 1453 O O . GLY A 1 180 ? 2.706 6.739 -12.177 1.00 97.25 180 GLY A O 1
ATOM 1454 N N . TRP A 1 181 ? 1.592 4.814 -12.078 1.00 98.00 181 TRP A N 1
ATOM 1455 C CA . TRP A 1 181 ? 2.795 4.021 -11.828 1.00 98.00 181 TRP A CA 1
ATOM 1456 C C . TRP A 1 181 ? 3.520 3.739 -13.143 1.00 98.00 181 TRP A C 1
ATOM 1458 O O . TRP A 1 181 ? 2.894 3.733 -14.203 1.00 98.00 181 TRP A O 1
ATOM 1468 N N . ASN A 1 182 ? 4.835 3.537 -13.063 1.00 98.19 182 ASN A N 1
ATOM 1469 C CA . ASN A 1 182 ? 5.649 3.200 -14.224 1.00 98.19 182 ASN A CA 1
ATOM 1470 C C . ASN A 1 182 ? 5.424 1.720 -14.546 1.00 98.19 182 ASN A C 1
ATOM 1472 O O . ASN A 1 182 ? 5.728 0.880 -13.702 1.00 98.19 182 ASN A O 1
ATOM 1476 N N . ILE A 1 183 ? 4.850 1.416 -15.705 1.00 98.38 183 ILE A N 1
ATOM 1477 C CA . ILE A 1 183 ? 4.537 0.053 -16.125 1.00 98.38 183 ILE A CA 1
ATOM 1478 C C . ILE A 1 183 ? 5.780 -0.579 -16.744 1.00 98.38 183 ILE A C 1
ATOM 1480 O O . ILE A 1 183 ? 6.320 -0.058 -17.724 1.00 98.38 183 ILE A O 1
ATOM 1484 N N . ILE A 1 184 ? 6.233 -1.672 -16.133 1.00 96.94 184 ILE A N 1
ATOM 1485 C CA . ILE A 1 184 ? 7.428 -2.423 -16.529 1.00 96.94 184 ILE A CA 1
ATOM 1486 C C . ILE A 1 184 ? 7.077 -3.776 -17.121 1.00 96.94 184 ILE A C 1
ATOM 1488 O O . ILE A 1 184 ? 6.021 -4.331 -16.747 1.00 96.94 184 ILE A O 1
#

Mean predicted aligned error: 4.02 Å

Sequence (184 aa):
MIKNIINLGDSAIYCDFGSEVSREINSQVINYFKNLQNNKISGITNITPSYNKLIISFDLAQINYEKLKDKILKIKLENFDKESKNIIKIPVCVDEEFSLDLSRLSENLKISIDKILNSFFNKKYFCYMTGFIAGMPFLGDIDKDIRFKRLETPRIKVPKGSIGITEQFCNIYTFESPGGWNII

InterPro domains:
  IPR003833 Carboxyltransferase domain, subdomain C and D [PF02682] (5-184)
  IPR003833 Carboxyltransferase domain, subdomain C and D [SM00796] (3-184)
  IPR010016 5-oxoprolinase subunit B [PTHR34698] (5-184)
  IPR029000 Cyclophilin-like domain superfamily [G3DSA:2.40.100.10] (89-184)
  IPR029000 Cyclophilin-like domain superfamily [SSF50891] (88-184)

Solvent-accessible surface area (backbone atoms only — not comparable to full-atom values): 10606 Å² total; per-residue (Å²): 115,71,74,47,78,43,78,47,75,96,46,28,40,38,37,32,51,57,91,66,81,47,73,69,47,24,50,51,38,52,37,50,51,54,39,52,64,72,66,60,59,83,34,61,74,45,77,50,66,35,45,28,36,35,39,39,31,37,40,69,94,70,38,49,69,70,63,48,53,54,50,67,73,65,56,80,80,63,86,71,77,85,72,81,88,78,81,82,87,78,91,81,75,68,52,74,94,63,19,78,27,39,68,61,50,20,65,76,64,72,46,55,54,69,56,48,51,50,60,58,68,77,55,87,72,50,74,54,32,64,43,105,45,83,79,14,40,39,26,38,80,50,57,77,87,70,44,39,79,52,49,93,71,54,40,76,70,36,60,56,69,41,35,27,38,32,48,48,32,34,37,41,33,69,50,68,36,63,43,30,51,40,26,69

Nearest PDB structures (foldseek):
  3opf-assembly2_B  TM=8.762E-01  e=4.620E-15  Thermus thermophilus HB8
  3opf-assembly1_A  TM=8.661E-01  e=1.373E-14  Thermus thermophilus HB8
  3ore-assembly1_A  TM=8.702E-01  e=5.865E-14  Thermus thermophilus HB8
  3mml-assembly1_B  TM=7.724E-01  e=1.449E-12  Mycolicibacterium smegmatis MC2 155
  2phc-assembly1_B  TM=5.241E-01  e=3.853E-15  Pyrococcus horikoshii OT3

pLDDT: mean 94.54, std 5.8, range [57.97, 98.38]

Foldseek 3Di:
DFPDWDDDPFFKIKTFQDDDQDPVLLLVQVQLQVLCVVVPDPFFDDWFTFRNMIMTGGDPVTDGDVRVVVVSVPRDGDRDDDDDPPQDDDDDDCPPVQQVFLVVLCVVLVHHSVVLVCQVVVDGWDFSHADPPHRKTKTFQRDPSRAAAFAPDWDQWDAQQWWFHHGGIIIGRNHIGTGRGRTD

Organism: NCBI:txid408172